Protein AF-A0AA37S7D5-F1 (afdb_monomer)

Solvent-accessible surface area (backbone atoms only — not comparable to full-atom values): 1190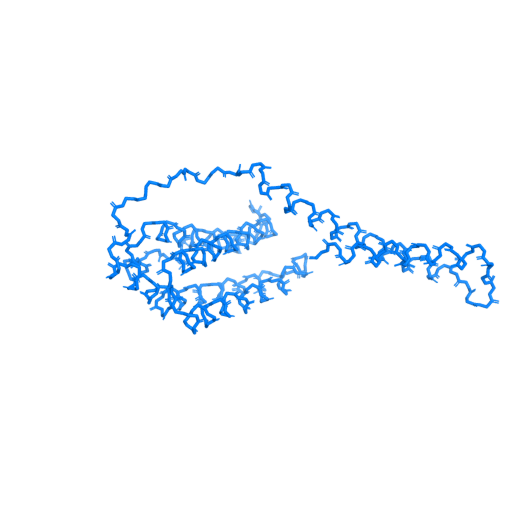5 Å² total; per-residue (Å²): 128,78,82,57,71,92,52,79,83,65,54,53,84,45,70,76,59,38,53,48,52,51,49,53,38,49,44,54,28,53,51,47,56,29,56,77,51,72,42,75,87,43,62,67,62,62,50,51,50,54,45,52,53,51,49,52,52,48,53,52,52,52,52,49,52,36,62,75,72,62,49,53,68,70,59,44,51,59,50,54,50,52,52,52,54,50,53,51,56,50,52,63,52,57,77,48,48,96,71,58,48,68,68,53,52,51,51,52,48,53,50,52,54,54,47,52,56,51,42,40,66,70,46,48,39,58,52,33,55,52,49,67,73,40,94,76,78,83,81,77,86,74,77,74,95,62,89,53,76,71,61,49,52,61,51,45,47,50,51,49,41,50,52,49,33,53,48,42,52,52,50,50,51,52,51,59,72,74,53,55,92,91,70,67,46,74,69,57,53,51,52,55,49,52,49,51,51,50,32,50,56,38,58,76,74,106

Secondary structure (DSSP, 8-state):
--SS---GGG--S-HHHHHHHHHHHHHHHHHHHHHHTTTSSS-HHHHHHHHHHHHHHHHHHHHHHHHHTT--HHHHHHHHHHHHHHHHHHHHHHTTGGG--HHHHHHHHHHHHHHHHHHIIIIIHHHHHHHHHTTT-S--PPPP----TTHHHHHHHHHHHHHHHHHHHHHHHHHHHHS-TTT--HHHHHHHHHHHHHHHHHHHT-

Radius of gyration: 22.14 Å; Cα contacts (8 Å, |Δi|>4): 115; chains: 1; bounding box: 52×64×42 Å

Mean predicted aligned error: 13.85 Å

Foldseek 3Di:
DQPADDDPLLDLPAVVLSVLLVVLSVLLSVLVVCLVVQNPPHQNLVSLVVNLVSLVVSLVVLLVLCVVLVPDPVLSVVLVVLSVVVNVVSVVCNVCSVVDGSVNSVVVSVVSSVSSVCCSNPRVSVSSVSCVVPVNPPDDDDDPPDPPPVVCVVVVLLVVLVVVLVVLVVVLVVLVVVDDPVDDDPVSVVVSVVSVVVSVVSVVVD

Structure (mmCIF, N/CA/C/O backbone):
data_AF-A0AA37S7D5-F1
#
_entry.id   AF-A0AA37S7D5-F1
#
loop_
_atom_site.group_PDB
_atom_site.id
_atom_site.type_symbol
_atom_site.label_atom_id
_atom_site.label_alt_id
_atom_site.label_comp_id
_atom_site.label_asym_id
_atom_site.label_entity_id
_atom_site.label_seq_id
_atom_site.pdbx_PDB_ins_code
_atom_site.Cartn_x
_atom_site.Cartn_y
_atom_site.Cartn_z
_atom_site.occupancy
_atom_site.B_iso_or_equiv
_atom_site.auth_seq_id
_atom_site.auth_comp_id
_atom_site.auth_asym_id
_atom_site.auth_atom_id
_atom_site.pdbx_PDB_model_num
ATOM 1 N N . MET A 1 1 ? 3.249 -18.764 -12.755 1.00 60.00 1 MET A N 1
ATOM 2 C CA . MET A 1 1 ? 2.569 -19.465 -11.625 1.00 60.00 1 MET A CA 1
ATOM 3 C C . MET A 1 1 ? 2.388 -18.419 -10.538 1.00 60.00 1 MET A C 1
ATOM 5 O O . MET A 1 1 ? 3.295 -17.631 -10.373 1.00 60.00 1 MET A O 1
ATOM 9 N N . SER A 1 2 ? 1.286 -18.397 -9.783 1.00 79.31 2 SER A N 1
ATOM 10 C CA . SER A 1 2 ? 1.084 -17.342 -8.772 1.00 79.31 2 SER A CA 1
ATOM 11 C C . SER A 1 2 ? 2.133 -17.414 -7.646 1.00 79.31 2 SER A C 1
ATOM 13 O O . SER A 1 2 ? 2.159 -18.415 -6.911 1.00 79.31 2 SER A O 1
ATOM 15 N N . LEU A 1 3 ? 2.929 -16.358 -7.491 1.00 90.50 3 LEU A N 1
ATOM 16 C CA . LEU A 1 3 ? 3.908 -16.185 -6.417 1.00 90.50 3 LEU A CA 1
ATOM 17 C C . LEU A 1 3 ? 3.228 -16.076 -5.049 1.00 90.50 3 LEU A C 1
ATOM 19 O O . LEU A 1 3 ? 3.591 -16.774 -4.102 1.00 90.50 3 LEU A O 1
ATOM 23 N N . PHE A 1 4 ? 2.202 -15.230 -4.955 1.00 92.00 4 PHE A N 1
ATOM 24 C CA . PHE A 1 4 ? 1.496 -14.938 -3.717 1.00 92.00 4 PHE A CA 1
ATOM 25 C C . PHE A 1 4 ? 0.049 -15.420 -3.820 1.00 92.00 4 PHE A C 1
ATOM 27 O O . PHE A 1 4 ? -0.769 -14.855 -4.535 1.00 92.00 4 PHE A O 1
ATOM 34 N N . ARG A 1 5 ? -0.285 -16.513 -3.133 1.00 92.75 5 ARG A N 1
ATOM 35 C CA . ARG A 1 5 ? -1.642 -17.079 -3.156 1.00 92.75 5 ARG A CA 1
ATOM 36 C C . ARG A 1 5 ? -2.460 -16.581 -1.979 1.00 92.75 5 ARG A C 1
ATOM 38 O O . ARG A 1 5 ? -1.970 -16.637 -0.852 1.00 92.75 5 ARG A O 1
ATOM 45 N N . TRP A 1 6 ? -3.715 -16.209 -2.235 1.00 94.94 6 TRP A N 1
ATOM 46 C CA . TRP A 1 6 ? -4.702 -16.009 -1.176 1.00 94.94 6 TRP A CA 1
ATOM 47 C C . TRP A 1 6 ? -4.817 -17.266 -0.310 1.00 94.94 6 TRP A C 1
ATOM 49 O O . TRP A 1 6 ? -4.805 -18.395 -0.812 1.00 94.94 6 TRP A O 1
ATOM 59 N N . LYS A 1 7 ? -4.928 -17.065 1.000 1.00 92.75 7 LYS A N 1
ATOM 60 C CA . LYS A 1 7 ? -5.087 -18.123 1.993 1.00 92.75 7 LYS A CA 1
ATOM 61 C C . LYS A 1 7 ? -6.135 -17.693 3.013 1.00 92.75 7 LYS A C 1
ATOM 63 O O . LYS A 1 7 ? -6.232 -16.500 3.285 1.00 92.75 7 LYS A O 1
ATOM 68 N N . PRO A 1 8 ? -6.841 -18.644 3.651 1.00 92.62 8 PRO A N 1
ATOM 69 C CA . PRO A 1 8 ? -7.802 -18.328 4.707 1.00 92.62 8 PRO A CA 1
ATOM 70 C C . PRO A 1 8 ? -7.217 -17.496 5.857 1.00 92.62 8 PRO A C 1
ATOM 72 O O . PRO A 1 8 ? -7.943 -16.740 6.479 1.00 92.62 8 PRO A O 1
ATOM 75 N N . GLU A 1 9 ? -5.910 -17.605 6.120 1.00 92.50 9 GLU A N 1
ATOM 76 C CA . GLU A 1 9 ? -5.215 -16.814 7.146 1.00 92.50 9 GLU A CA 1
ATOM 77 C C . GLU A 1 9 ? -5.162 -15.303 6.844 1.00 92.50 9 GLU A C 1
ATOM 79 O O . GLU A 1 9 ? -4.914 -14.530 7.760 1.00 92.50 9 GLU A O 1
ATOM 84 N N . TYR A 1 10 ? -5.382 -14.879 5.592 1.00 94.75 10 TYR A N 1
ATOM 85 C CA . TYR A 1 10 ? -5.431 -13.461 5.200 1.00 94.75 10 TYR A CA 1
ATOM 86 C C . TYR A 1 10 ? -6.840 -12.871 5.249 1.00 94.75 10 TYR A C 1
ATOM 88 O O . TYR A 1 10 ? -6.990 -11.663 5.085 1.00 94.75 10 TYR A O 1
ATOM 96 N N . ALA A 1 11 ? -7.861 -13.707 5.459 1.00 94.50 11 ALA A N 1
ATOM 97 C CA . ALA A 1 11 ? -9.224 -13.232 5.612 1.00 94.50 11 ALA A CA 1
ATOM 98 C C . ALA A 1 11 ? -9.394 -12.624 7.008 1.00 94.50 11 ALA A C 1
ATOM 100 O O . ALA A 1 11 ? -9.243 -13.316 8.017 1.00 94.50 11 ALA A O 1
ATOM 101 N N . VAL A 1 12 ? -9.732 -11.340 7.060 1.00 93.81 12 VAL A N 1
ATOM 102 C CA . VAL A 1 12 ? -10.017 -10.613 8.300 1.00 93.81 12 VAL A CA 1
ATOM 103 C C . VAL A 1 12 ? -11.505 -10.660 8.661 1.00 93.81 12 VAL A C 1
ATOM 105 O O . VAL A 1 12 ? -11.889 -10.270 9.760 1.00 93.81 12 VAL A O 1
ATOM 108 N N . GLY A 1 13 ? -12.357 -11.174 7.765 1.00 91.12 13 GLY A N 1
ATOM 109 C CA . GLY A 1 13 ? -13.787 -11.380 8.014 1.00 91.12 13 GLY A CA 1
ATOM 110 C C . GLY A 1 13 ? -14.655 -10.162 7.701 1.00 91.12 13 GLY A C 1
ATOM 111 O O . GLY A 1 13 ? -15.852 -10.170 7.985 1.00 91.12 13 GLY A O 1
ATOM 112 N N . ILE A 1 14 ? -14.072 -9.128 7.092 1.00 90.81 14 ILE A N 1
ATOM 113 C CA . ILE A 1 14 ? -14.768 -7.930 6.625 1.00 90.81 14 ILE A CA 1
ATOM 114 C C . ILE A 1 14 ? -14.690 -7.933 5.107 1.00 90.81 14 ILE A C 1
ATOM 116 O O . ILE A 1 14 ? -13.633 -7.671 4.540 1.00 90.81 14 ILE A O 1
ATOM 120 N N . LYS A 1 15 ? -15.821 -8.219 4.450 1.00 90.50 15 LYS A N 1
ATOM 121 C CA . LYS A 1 15 ? -15.879 -8.488 3.005 1.00 90.50 15 LYS A CA 1
ATOM 122 C C . LYS A 1 15 ? -15.163 -7.430 2.160 1.00 90.50 15 LYS A C 1
ATOM 124 O O . LYS A 1 15 ? -14.404 -7.789 1.273 1.00 90.50 15 LYS A O 1
ATOM 129 N N . VAL A 1 16 ? -15.392 -6.144 2.440 1.00 92.19 16 VAL A N 1
ATOM 130 C CA . VAL A 1 16 ? -14.770 -5.054 1.669 1.00 92.19 16 VAL A CA 1
ATOM 131 C C . VAL A 1 16 ? -13.241 -5.057 1.789 1.00 92.19 16 VAL A C 1
ATOM 133 O O . VAL A 1 16 ? -12.562 -4.860 0.788 1.00 92.19 16 VAL A O 1
ATOM 136 N N . ILE A 1 17 ? -12.698 -5.358 2.971 1.00 95.12 17 ILE A N 1
ATOM 137 C CA . ILE A 1 17 ? -11.250 -5.444 3.201 1.00 95.12 17 ILE A CA 1
ATOM 138 C C . ILE A 1 17 ? -10.689 -6.721 2.554 1.00 95.12 17 ILE A C 1
ATOM 140 O O . ILE A 1 17 ? -9.693 -6.670 1.838 1.00 95.12 17 ILE A O 1
ATOM 144 N N . ASP A 1 18 ? -11.369 -7.859 2.725 1.00 94.94 18 ASP A N 1
ATOM 145 C CA . ASP A 1 18 ? -10.948 -9.143 2.148 1.00 94.94 18 ASP A CA 1
ATOM 146 C C . ASP A 1 18 ? -10.918 -9.123 0.611 1.00 94.94 18 ASP A C 1
ATOM 148 O O . ASP A 1 18 ? -10.019 -9.707 -0.002 1.00 94.94 18 ASP A O 1
ATOM 152 N N . ASP A 1 19 ? -11.883 -8.452 -0.022 1.00 95.12 19 ASP A N 1
ATOM 153 C CA . ASP A 1 19 ? -11.919 -8.270 -1.475 1.00 95.12 19 ASP A CA 1
ATOM 154 C C . ASP A 1 19 ? -10.753 -7.381 -1.945 1.00 95.12 19 ASP A C 1
ATOM 156 O O . ASP A 1 19 ? -10.077 -7.708 -2.924 1.00 95.12 19 ASP A O 1
ATOM 160 N N . GLN A 1 20 ? -10.460 -6.294 -1.219 1.00 97.62 20 GLN A N 1
ATOM 161 C CA . GLN A 1 20 ? -9.334 -5.406 -1.524 1.00 97.62 20 GLN A CA 1
ATOM 162 C C . GLN A 1 20 ? -7.979 -6.113 -1.363 1.00 97.62 20 GLN A C 1
ATOM 164 O O . GLN A 1 20 ? -7.122 -6.004 -2.244 1.00 97.62 20 GLN A O 1
ATOM 169 N N . HIS A 1 21 ? -7.784 -6.911 -0.308 1.00 98.00 21 HIS A N 1
ATOM 170 C CA . HIS A 1 21 ? -6.563 -7.704 -0.137 1.00 98.00 21 HIS A CA 1
ATOM 171 C C . HIS A 1 21 ? -6.350 -8.704 -1.279 1.00 98.00 21 HIS A C 1
ATOM 173 O O . HIS A 1 21 ? -5.226 -8.877 -1.757 1.00 98.00 21 HIS A O 1
ATOM 179 N N . GLN A 1 22 ? -7.417 -9.360 -1.746 1.00 96.56 22 GLN A N 1
ATOM 180 C CA . GLN A 1 22 ? -7.334 -10.278 -2.884 1.00 96.56 22 GLN A CA 1
ATOM 181 C C . GLN A 1 22 ? -6.915 -9.561 -4.170 1.00 96.56 22 GLN A C 1
ATOM 183 O O . GLN A 1 22 ? -6.112 -10.106 -4.932 1.00 96.56 22 GLN A O 1
ATOM 188 N N . ILE A 1 23 ? -7.405 -8.340 -4.397 1.00 97.12 23 ILE A N 1
ATOM 189 C CA . ILE A 1 23 ? -7.008 -7.530 -5.553 1.00 97.12 23 ILE A CA 1
ATOM 190 C C . ILE A 1 23 ? -5.537 -7.113 -5.442 1.00 97.12 23 ILE A C 1
ATOM 192 O O . ILE A 1 23 ? -4.790 -7.327 -6.395 1.00 97.12 23 ILE A O 1
ATOM 196 N N . LEU A 1 24 ? -5.075 -6.641 -4.279 1.00 97.62 24 LEU A N 1
ATOM 197 C CA . LEU A 1 24 ? -3.652 -6.341 -4.052 1.00 97.62 24 LEU A CA 1
ATOM 198 C C . LEU A 1 24 ? -2.756 -7.555 -4.336 1.00 97.62 24 LEU A C 1
ATOM 200 O O . LEU A 1 24 ? -1.745 -7.447 -5.028 1.00 97.62 24 LEU A O 1
ATOM 204 N N . ILE A 1 25 ? -3.152 -8.741 -3.868 1.00 97.12 25 ILE A N 1
ATOM 205 C CA . ILE A 1 25 ? -2.435 -9.991 -4.147 1.00 97.12 25 ILE A CA 1
ATOM 206 C C . ILE A 1 25 ? -2.444 -10.319 -5.646 1.00 97.12 25 I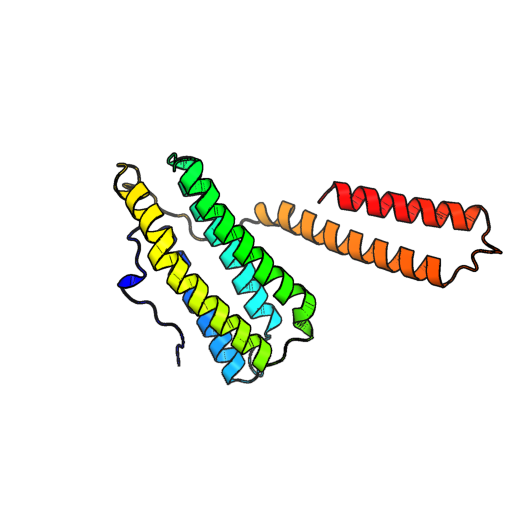LE A C 1
ATOM 208 O O . ILE A 1 25 ? -1.434 -10.776 -6.184 1.00 97.12 25 ILE A O 1
ATOM 212 N N . SER A 1 26 ? -3.554 -10.077 -6.343 1.00 96.19 26 SER A N 1
ATOM 213 C CA . SER A 1 26 ? -3.634 -10.243 -7.797 1.00 96.19 26 SER A CA 1
ATOM 214 C C . SER A 1 26 ? -2.677 -9.300 -8.533 1.00 96.19 26 SER A C 1
ATOM 216 O O . SER A 1 26 ? -1.973 -9.744 -9.437 1.00 96.19 26 SER A O 1
ATOM 218 N N . LEU A 1 27 ? -2.590 -8.032 -8.124 1.00 95.56 27 LEU A N 1
ATOM 219 C CA . LEU A 1 27 ? -1.669 -7.048 -8.705 1.00 95.56 27 LEU A CA 1
ATOM 220 C C . LEU A 1 27 ? -0.202 -7.426 -8.457 1.00 95.56 27 LEU A C 1
ATOM 222 O O . LEU A 1 27 ? 0.612 -7.376 -9.377 1.00 95.56 27 LEU A O 1
ATOM 226 N N . ILE A 1 28 ? 0.132 -7.923 -7.262 1.00 96.19 28 ILE A N 1
ATOM 227 C CA . ILE A 1 28 ? 1.473 -8.454 -6.961 1.00 96.19 28 ILE A CA 1
ATOM 228 C C . ILE A 1 28 ? 1.813 -9.658 -7.855 1.00 96.19 28 ILE A C 1
ATOM 230 O O . ILE A 1 28 ? 2.950 -9.794 -8.312 1.00 96.19 28 ILE A O 1
ATOM 234 N N . ASN A 1 29 ? 0.846 -10.538 -8.133 1.00 95.94 29 ASN A N 1
ATOM 235 C CA . ASN A 1 29 ? 1.057 -11.648 -9.067 1.00 95.94 29 ASN A CA 1
ATOM 236 C C . ASN A 1 29 ? 1.190 -11.171 -10.519 1.00 95.94 29 ASN A C 1
ATOM 238 O O . ASN A 1 29 ? 1.979 -11.742 -11.262 1.00 95.94 29 ASN A O 1
ATOM 242 N N . LYS A 1 30 ? 0.483 -10.110 -10.920 1.00 94.31 30 LYS A N 1
ATOM 243 C CA . LYS A 1 30 ? 0.657 -9.485 -12.239 1.00 94.31 30 LYS A CA 1
ATOM 244 C C . LYS A 1 30 ? 2.076 -8.930 -12.401 1.00 94.31 30 LYS A C 1
ATOM 246 O O . LYS A 1 30 ? 2.696 -9.147 -13.437 1.00 94.31 30 LYS A O 1
ATOM 251 N N . LEU A 1 31 ? 2.616 -8.296 -11.354 1.00 93.88 31 LEU A N 1
ATOM 252 C CA . LEU A 1 31 ? 4.021 -7.882 -11.303 1.00 93.88 31 LEU A CA 1
ATOM 253 C C . LEU A 1 31 ? 4.969 -9.085 -11.417 1.00 93.88 31 LEU A C 1
ATOM 255 O O . LEU A 1 31 ? 5.941 -9.023 -12.161 1.00 93.88 31 LEU A O 1
ATOM 259 N N . HIS A 1 32 ? 4.666 -10.199 -10.741 1.00 95.00 32 HIS A N 1
ATOM 260 C CA . HIS A 1 32 ? 5.452 -11.433 -10.857 1.00 95.00 32 HIS A CA 1
ATOM 261 C C . HIS A 1 32 ? 5.517 -11.952 -12.288 1.00 95.00 32 HIS A C 1
ATOM 263 O O . HIS A 1 32 ? 6.602 -12.204 -12.799 1.00 95.00 32 HIS A O 1
ATOM 269 N N . ASP A 1 33 ? 4.363 -12.084 -12.937 1.00 93.19 33 ASP A N 1
ATOM 270 C CA . ASP A 1 33 ? 4.300 -12.611 -14.295 1.00 93.19 33 ASP A CA 1
ATOM 271 C C . ASP A 1 33 ? 5.041 -11.688 -15.284 1.00 93.19 33 ASP A C 1
ATOM 273 O O . ASP A 1 33 ? 5.664 -12.181 -16.221 1.00 93.19 33 ASP A O 1
ATOM 277 N N . ALA A 1 34 ? 5.037 -10.368 -15.050 1.00 91.75 34 ALA A N 1
ATOM 278 C CA . ALA A 1 34 ? 5.799 -9.408 -15.848 1.00 91.75 34 ALA A CA 1
ATOM 279 C C . ALA A 1 34 ? 7.320 -9.517 -15.634 1.00 91.75 34 ALA A C 1
ATOM 281 O O . ALA A 1 34 ? 8.078 -9.411 -16.594 1.00 91.75 34 ALA A O 1
ATOM 282 N N . ILE A 1 35 ? 7.772 -9.767 -14.402 1.00 91.81 35 ILE A N 1
ATOM 283 C CA . ILE A 1 35 ? 9.189 -10.023 -14.090 1.00 91.81 35 ILE A CA 1
ATOM 284 C C . ILE A 1 35 ? 9.655 -11.323 -14.761 1.00 91.81 35 ILE A C 1
ATOM 286 O O . ILE A 1 35 ? 10.693 -11.341 -15.420 1.00 91.81 35 ILE A O 1
ATOM 290 N N . GLU A 1 36 ? 8.867 -12.397 -14.656 1.00 92.06 36 GLU A N 1
ATOM 291 C CA . GLU A 1 36 ? 9.172 -13.696 -15.275 1.00 92.06 36 GLU A CA 1
ATOM 292 C C . GLU A 1 36 ? 9.221 -13.616 -16.810 1.00 92.06 36 GLU A C 1
ATOM 294 O O . GLU A 1 36 ? 10.006 -14.324 -17.443 1.00 92.06 36 GLU A O 1
ATOM 299 N N . SER A 1 37 ? 8.411 -12.740 -17.417 1.00 90.50 37 SER A N 1
ATOM 300 C CA . SER A 1 37 ? 8.431 -12.475 -18.861 1.00 90.50 37 SER A CA 1
ATOM 301 C C . SER A 1 37 ? 9.427 -11.394 -19.286 1.00 90.50 37 SER A C 1
ATOM 303 O O . SER A 1 37 ? 9.418 -11.004 -20.451 1.00 90.50 37 SER A O 1
ATOM 305 N N . GLN A 1 38 ? 10.276 -10.897 -18.377 1.00 87.62 38 GLN A N 1
ATOM 306 C CA . GLN A 1 38 ? 11.234 -9.811 -18.641 1.00 87.62 38 GLN A CA 1
ATOM 307 C C . GLN A 1 38 ? 10.575 -8.569 -19.274 1.00 87.62 38 GLN A C 1
ATOM 309 O O . GLN A 1 38 ? 11.164 -7.901 -20.122 1.00 87.62 38 GLN A O 1
ATOM 314 N N . PHE A 1 39 ? 9.335 -8.274 -18.875 1.00 84.31 39 PHE A N 1
ATOM 315 C CA . PHE A 1 39 ? 8.518 -7.155 -19.355 1.00 84.31 39 PHE A CA 1
ATOM 316 C C . PHE A 1 39 ? 8.153 -7.192 -20.850 1.00 84.31 39 PHE A C 1
ATOM 318 O O . PHE A 1 39 ? 7.705 -6.190 -21.403 1.00 84.31 39 PHE A O 1
ATOM 325 N N . GLU A 1 40 ? 8.258 -8.347 -21.518 1.00 78.12 40 GLU A N 1
ATOM 326 C CA . GLU A 1 40 ? 7.882 -8.481 -22.937 1.00 78.12 40 GLU A CA 1
ATOM 327 C C . GLU A 1 40 ? 6.375 -8.283 -23.185 1.00 78.12 40 GLU A C 1
ATOM 329 O O . GLU A 1 40 ? 5.956 -7.869 -24.266 1.00 78.12 40 GLU A O 1
ATOM 334 N N . SER A 1 41 ? 5.544 -8.601 -22.190 1.00 65.06 41 SER A N 1
ATOM 335 C CA . SER A 1 41 ? 4.082 -8.661 -22.317 1.00 65.06 41 SER A CA 1
ATOM 336 C C . SER A 1 41 ? 3.335 -7.479 -21.697 1.00 65.06 41 SER A C 1
ATOM 338 O O . SER A 1 41 ? 2.140 -7.321 -21.949 1.00 65.06 41 SER A O 1
ATOM 340 N N . ALA A 1 42 ? 3.993 -6.688 -20.848 1.00 73.69 42 ALA A N 1
ATOM 341 C CA . ALA A 1 42 ? 3.379 -5.584 -20.118 1.00 73.69 42 ALA A CA 1
ATOM 342 C C . ALA A 1 42 ? 4.436 -4.569 -19.668 1.00 73.69 42 ALA A C 1
ATOM 344 O O . ALA A 1 42 ? 5.552 -4.951 -19.327 1.00 73.69 42 ALA A O 1
ATOM 345 N N . SER A 1 43 ? 4.057 -3.288 -19.617 1.00 82.19 43 SER A N 1
ATOM 346 C CA . SER A 1 43 ? 4.918 -2.246 -19.053 1.00 82.19 43 SER A CA 1
ATOM 347 C C . SER A 1 43 ? 4.991 -2.385 -17.530 1.00 82.19 43 SER A C 1
ATOM 349 O O . SER A 1 43 ? 3.953 -2.386 -16.862 1.00 82.19 43 SER A O 1
ATOM 351 N N . LEU A 1 44 ? 6.212 -2.478 -16.993 1.00 84.75 44 LEU A N 1
ATOM 352 C CA . LEU A 1 44 ? 6.485 -2.447 -15.552 1.00 84.75 44 LEU A CA 1
ATOM 353 C C . LEU A 1 44 ? 5.872 -1.203 -14.897 1.00 84.75 44 LEU A C 1
ATOM 355 O O . LEU A 1 44 ? 5.258 -1.309 -13.837 1.00 84.75 44 LEU A O 1
ATOM 359 N N . GLU A 1 45 ? 5.999 -0.053 -15.562 1.00 86.25 45 GLU A N 1
ATOM 360 C CA . GLU A 1 45 ? 5.495 1.238 -15.094 1.00 86.25 45 GLU A CA 1
ATOM 361 C C . GLU A 1 45 ? 3.993 1.179 -14.802 1.00 86.25 45 GLU A C 1
ATOM 363 O O . GLU A 1 45 ? 3.566 1.431 -13.679 1.00 86.25 45 GLU A O 1
ATOM 368 N N . SER A 1 46 ? 3.204 0.726 -15.780 1.00 88.25 46 SER A N 1
ATOM 369 C CA . SER A 1 46 ? 1.745 0.645 -15.661 1.00 88.25 46 SER A CA 1
ATOM 370 C C . SER A 1 46 ? 1.289 -0.320 -14.562 1.00 88.25 46 SER A C 1
ATOM 372 O O . SER A 1 46 ? 0.290 -0.062 -13.896 1.00 88.25 46 SER A O 1
ATOM 374 N N . ILE A 1 47 ? 2.003 -1.433 -14.355 1.00 90.25 47 ILE A N 1
ATOM 375 C CA . ILE A 1 47 ? 1.659 -2.395 -13.296 1.00 90.25 47 ILE A CA 1
ATOM 376 C C . ILE A 1 47 ? 1.936 -1.802 -11.915 1.00 90.25 47 ILE A C 1
ATOM 378 O O . ILE A 1 47 ? 1.130 -1.979 -11.001 1.00 90.25 47 ILE A O 1
ATOM 382 N N . LEU A 1 48 ? 3.080 -1.136 -11.748 1.00 89.44 48 LEU A N 1
ATOM 383 C CA . LEU A 1 48 ? 3.441 -0.508 -10.482 1.00 89.44 48 LEU A CA 1
ATOM 384 C C . LEU A 1 48 ? 2.525 0.676 -10.167 1.00 89.44 48 LEU A C 1
ATOM 386 O O . LEU A 1 48 ? 2.089 0.791 -9.027 1.00 89.44 48 LEU A O 1
ATOM 390 N N . GLU A 1 49 ? 2.171 1.494 -11.159 1.00 90.00 49 GLU A N 1
ATOM 391 C CA . GLU A 1 49 ? 1.199 2.580 -11.004 1.00 90.00 49 GLU A CA 1
ATOM 392 C C . GLU A 1 49 ? -0.160 2.048 -10.520 1.00 90.00 49 GLU A C 1
ATOM 394 O O . GLU A 1 49 ? -0.643 2.465 -9.468 1.00 90.00 49 GLU A O 1
ATOM 399 N N . GLU A 1 50 ? -0.710 1.030 -11.194 1.00 92.69 50 GLU A N 1
ATOM 400 C CA . GLU A 1 50 ? -1.965 0.377 -10.791 1.00 92.69 50 GLU A CA 1
ATOM 401 C C . GLU A 1 50 ? -1.890 -0.178 -9.356 1.00 92.69 50 GLU A C 1
ATOM 403 O O . GLU A 1 50 ? -2.827 -0.038 -8.566 1.00 92.69 50 GLU A O 1
ATOM 408 N N . LEU A 1 51 ? -0.759 -0.786 -8.986 1.00 93.19 51 LEU A N 1
ATOM 409 C CA . LEU A 1 51 ? -0.534 -1.324 -7.646 1.00 93.19 51 LEU A CA 1
ATOM 410 C C . LEU A 1 51 ? -0.467 -0.222 -6.582 1.00 93.19 51 LEU A C 1
ATOM 412 O O . LEU A 1 51 ? -1.026 -0.383 -5.491 1.00 93.19 51 LEU A O 1
ATOM 416 N N . PHE A 1 52 ? 0.202 0.891 -6.878 1.00 90.88 52 PHE A N 1
ATOM 417 C CA . PHE A 1 52 ? 0.369 2.007 -5.949 1.00 90.88 52 PHE A CA 1
ATOM 418 C C . PHE A 1 52 ? -0.948 2.754 -5.734 1.00 90.88 52 PHE A C 1
ATOM 420 O O . PHE A 1 52 ? -1.301 3.046 -4.587 1.00 90.88 52 PHE A O 1
ATOM 427 N N . ASP A 1 53 ? -1.714 2.985 -6.797 1.00 92.62 53 ASP A N 1
ATOM 428 C CA . ASP A 1 53 ? -3.032 3.613 -6.712 1.00 92.62 53 ASP A CA 1
ATOM 429 C C . ASP A 1 53 ? -4.010 2.747 -5.921 1.00 92.62 53 ASP A C 1
ATOM 431 O O . ASP A 1 53 ? -4.671 3.226 -4.992 1.00 92.62 53 ASP A O 1
ATOM 435 N N . TYR A 1 54 ? -4.039 1.442 -6.200 1.00 95.62 54 TYR A N 1
ATOM 436 C CA . TYR A 1 54 ? -4.920 0.530 -5.480 1.00 95.62 54 TYR A CA 1
ATOM 437 C C . TYR A 1 54 ? -4.541 0.402 -3.996 1.00 95.62 54 TYR A C 1
ATOM 439 O O . TYR A 1 54 ? -5.412 0.327 -3.129 1.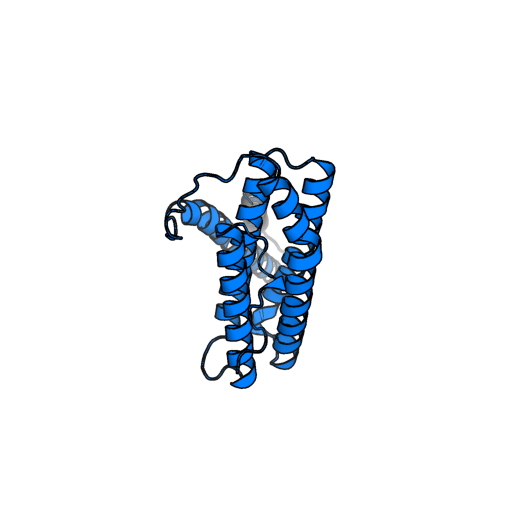00 95.62 54 TYR A O 1
ATOM 447 N N . THR A 1 55 ? -3.245 0.456 -3.677 1.00 94.50 55 THR A N 1
ATOM 448 C CA . THR A 1 55 ? -2.755 0.505 -2.289 1.00 94.50 55 THR A CA 1
ATOM 449 C C . THR A 1 55 ? -3.275 1.744 -1.557 1.00 94.50 55 THR A C 1
ATOM 451 O O . THR A 1 55 ? -3.767 1.641 -0.433 1.00 94.50 55 THR A O 1
ATOM 454 N N . ARG A 1 56 ? -3.203 2.926 -2.186 1.00 93.62 56 ARG A N 1
ATOM 455 C CA . ARG A 1 56 ? -3.709 4.180 -1.600 1.00 93.62 56 ARG A CA 1
ATOM 456 C C . ARG A 1 56 ? -5.214 4.121 -1.368 1.00 93.62 56 ARG A C 1
ATOM 458 O O . ARG A 1 56 ? -5.688 4.553 -0.315 1.00 93.62 56 ARG A O 1
ATOM 465 N N . TYR A 1 57 ? -5.956 3.563 -2.321 1.00 94.69 57 TYR A N 1
ATOM 466 C CA . TYR A 1 57 ? -7.397 3.365 -2.200 1.00 94.69 57 TYR A CA 1
ATOM 467 C C . TYR A 1 57 ? -7.754 2.424 -1.037 1.00 94.69 57 TYR A C 1
ATOM 469 O O . TYR A 1 57 ? -8.622 2.740 -0.217 1.00 94.69 57 TYR A O 1
ATOM 477 N N . HIS A 1 58 ? -7.046 1.301 -0.922 1.00 97.06 58 HIS A N 1
ATOM 478 C CA . HIS A 1 58 ? -7.229 0.347 0.167 1.00 97.06 58 HIS A CA 1
ATOM 479 C C . HIS A 1 58 ? -6.985 0.996 1.540 1.00 97.06 58 HIS A C 1
ATOM 481 O O . HIS A 1 58 ? -7.875 0.988 2.390 1.00 97.06 58 HIS A O 1
ATOM 487 N N . PHE A 1 59 ? -5.850 1.675 1.730 1.00 97.31 59 PHE A N 1
ATOM 488 C CA . PHE A 1 59 ? -5.568 2.380 2.986 1.00 97.31 59 PHE A CA 1
ATOM 489 C C . PHE A 1 59 ? -6.605 3.458 3.301 1.00 97.31 59 PHE A C 1
ATOM 491 O O . PHE A 1 59 ? -7.037 3.583 4.444 1.00 97.31 59 PHE A O 1
ATOM 498 N N . THR A 1 60 ? -7.059 4.210 2.296 1.00 95.12 60 THR A N 1
ATOM 499 C CA . THR A 1 60 ? -8.129 5.205 2.473 1.00 95.12 60 THR A CA 1
ATOM 500 C C . THR A 1 60 ? -9.426 4.564 2.970 1.00 95.12 60 THR A C 1
ATOM 502 O O . THR A 1 60 ? -10.105 5.126 3.835 1.00 95.12 60 THR A O 1
ATOM 505 N N . THR A 1 61 ? -9.754 3.369 2.469 1.00 93.38 61 THR A N 1
ATOM 506 C CA . THR A 1 61 ? -10.928 2.604 2.910 1.00 93.38 61 THR A CA 1
ATOM 507 C C . THR A 1 61 ? -10.808 2.247 4.388 1.00 93.38 61 THR A C 1
ATOM 509 O O . THR A 1 61 ? -11.708 2.548 5.174 1.00 93.38 61 THR A O 1
ATOM 512 N N . GLU A 1 62 ? -9.683 1.662 4.795 1.00 95.69 62 GLU A N 1
ATOM 513 C CA . GLU A 1 62 ? -9.469 1.279 6.190 1.00 95.69 62 GLU A CA 1
ATOM 514 C C . GLU A 1 62 ? -9.451 2.480 7.133 1.00 95.69 62 GLU A C 1
ATOM 516 O O . GLU A 1 62 ? -10.038 2.443 8.213 1.00 95.69 62 GLU A O 1
ATOM 521 N N . GLU A 1 63 ? -8.806 3.571 6.729 1.00 93.75 63 GLU A N 1
ATOM 522 C CA . GLU A 1 63 ? -8.739 4.806 7.506 1.00 93.75 63 GLU A CA 1
ATOM 523 C C . GLU A 1 63 ? -10.108 5.454 7.692 1.00 93.75 63 GLU A C 1
ATOM 525 O O . GLU A 1 63 ? -10.413 5.941 8.786 1.00 93.75 63 GLU A O 1
ATOM 530 N N . THR A 1 64 ? -10.951 5.402 6.661 1.00 91.94 64 THR A N 1
ATOM 531 C CA . THR A 1 64 ? -12.352 5.823 6.738 1.00 91.94 64 THR A CA 1
ATOM 532 C C . THR A 1 64 ? -13.128 4.954 7.724 1.00 91.94 64 THR A C 1
ATOM 534 O O . THR A 1 64 ? -13.795 5.491 8.608 1.00 91.94 64 THR A O 1
ATOM 537 N N . LEU A 1 65 ? -12.994 3.624 7.645 1.00 89.25 65 LEU A N 1
ATOM 538 C CA . LEU A 1 65 ? -13.641 2.696 8.581 1.00 89.25 65 LEU A CA 1
ATOM 539 C C . LEU A 1 65 ? -13.169 2.925 10.026 1.00 89.25 65 LEU A C 1
ATOM 541 O O . LEU A 1 65 ? -13.981 2.974 10.951 1.00 89.25 65 LEU A O 1
ATOM 545 N N . MET A 1 66 ? -11.865 3.131 10.226 1.00 90.56 66 MET A N 1
ATOM 546 C CA . MET A 1 66 ? -11.282 3.462 11.527 1.00 90.56 66 MET A CA 1
ATOM 547 C C . MET A 1 66 ? -11.895 4.734 12.117 1.00 90.56 66 MET A C 1
ATOM 549 O O . MET A 1 66 ? -12.281 4.741 13.287 1.00 90.56 66 MET A O 1
ATOM 553 N N . ALA A 1 67 ? -11.999 5.801 11.322 1.00 88.25 67 ALA A N 1
ATOM 554 C CA . ALA A 1 67 ? -12.573 7.068 11.763 1.00 88.25 67 ALA A CA 1
ATOM 555 C C . ALA A 1 67 ? -14.081 6.954 12.042 1.00 88.25 67 ALA A C 1
ATOM 557 O O . ALA A 1 67 ? -14.550 7.415 13.082 1.00 88.25 67 ALA A O 1
ATOM 558 N N . GLN A 1 68 ? -14.829 6.302 11.146 1.00 87.81 68 GLN A N 1
ATOM 559 C CA . GLN A 1 68 ? -16.282 6.156 11.231 1.00 87.81 68 GLN A CA 1
ATOM 560 C C . GLN A 1 68 ? -16.725 5.398 12.486 1.00 87.81 68 GLN A C 1
ATOM 562 O O . GLN A 1 68 ? -17.704 5.783 13.124 1.00 87.81 68 GLN A O 1
ATOM 567 N N . TYR A 1 69 ? -16.008 4.334 12.848 1.00 86.25 69 TYR A N 1
ATOM 568 C CA . TYR A 1 69 ? -16.379 3.467 13.968 1.00 86.25 69 TYR A CA 1
ATOM 569 C C . TYR A 1 69 ? -15.631 3.783 15.267 1.00 86.25 69 TYR A C 1
ATOM 571 O O . TYR A 1 69 ? -15.795 3.076 16.257 1.00 86.25 69 TYR A O 1
ATOM 579 N N . GLY A 1 70 ? -14.847 4.866 15.301 1.00 87.06 70 GLY A N 1
ATOM 580 C CA . GLY A 1 70 ? -14.213 5.353 16.526 1.00 87.06 70 GLY A CA 1
ATOM 581 C C . GLY A 1 70 ? -13.033 4.501 16.994 1.00 87.06 70 GLY A C 1
ATOM 582 O O . GLY A 1 70 ? -12.845 4.304 18.198 1.00 87.06 70 GLY A O 1
ATOM 583 N N . TYR A 1 71 ? -12.227 3.987 16.062 1.00 89.50 71 TYR A N 1
ATOM 584 C CA . TYR A 1 71 ? -10.973 3.322 16.402 1.00 89.50 71 TYR A CA 1
ATOM 585 C C . TYR A 1 71 ? -10.081 4.288 17.184 1.00 89.50 71 TYR A C 1
ATOM 587 O O . TYR A 1 71 ? -9.881 5.430 16.769 1.00 89.50 71 TYR A O 1
ATOM 595 N N . THR A 1 72 ? -9.578 3.856 18.346 1.00 88.38 72 THR A N 1
ATOM 596 C CA . THR A 1 72 ? -8.943 4.781 19.297 1.00 88.38 72 THR A CA 1
ATOM 597 C C . THR A 1 72 ? -7.815 5.572 18.637 1.00 88.38 72 THR A C 1
ATOM 599 O O . THR A 1 72 ? -7.024 5.010 17.882 1.00 88.38 72 THR A O 1
ATOM 602 N N . GLU A 1 73 ? -7.704 6.864 18.951 1.00 82.81 73 GLU A N 1
ATOM 603 C CA . GLU A 1 73 ? -6.766 7.777 18.281 1.00 82.81 73 GLU A CA 1
ATOM 604 C C . GLU A 1 73 ? -5.313 7.274 18.314 1.00 82.81 73 GLU A C 1
ATOM 606 O O . GLU A 1 73 ? -4.588 7.369 17.324 1.00 82.81 73 GLU A O 1
ATOM 611 N N . GLU A 1 74 ? -4.906 6.631 19.413 1.00 88.69 74 GLU A N 1
ATOM 612 C CA . GLU A 1 74 ? -3.600 5.978 19.528 1.00 88.69 74 GLU A CA 1
ATOM 613 C C . GLU A 1 74 ? -3.418 4.834 18.512 1.00 88.69 74 GLU A C 1
ATOM 615 O O . GLU A 1 74 ? -2.373 4.738 17.861 1.00 88.69 74 GLU A O 1
ATOM 620 N N . LYS A 1 75 ? -4.416 3.951 18.370 1.00 88.12 75 LYS A N 1
ATOM 621 C CA . LYS A 1 75 ? -4.346 2.812 17.446 1.00 88.12 75 LYS A CA 1
ATOM 622 C C . LYS A 1 75 ? -4.451 3.275 15.996 1.00 88.12 75 LYS A C 1
ATOM 624 O O . LYS A 1 75 ? -3.678 2.800 15.169 1.00 88.12 75 LYS A O 1
ATOM 629 N N . LEU A 1 76 ? -5.340 4.227 15.716 1.00 84.81 76 LEU A N 1
ATOM 630 C CA . LEU A 1 76 ? -5.484 4.875 14.416 1.00 84.81 76 LEU A CA 1
ATOM 631 C C . LEU A 1 76 ? -4.156 5.506 13.995 1.00 84.81 76 LEU A C 1
ATOM 633 O O . LEU A 1 76 ? -3.627 5.163 12.945 1.00 84.81 76 LEU A O 1
ATOM 637 N N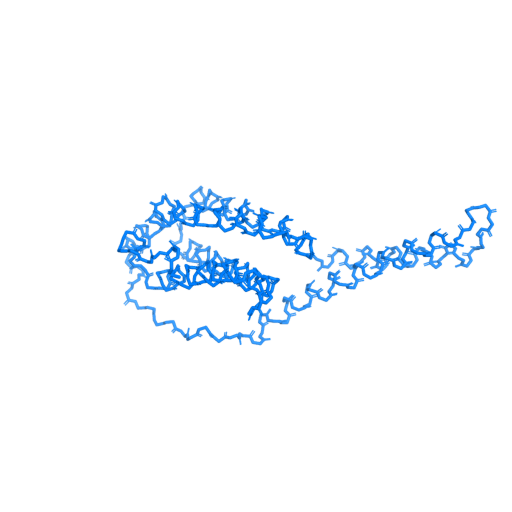 . THR A 1 77 ? -3.539 6.327 14.847 1.00 89.00 77 THR A N 1
ATOM 638 C CA . THR A 1 77 ? -2.252 6.976 14.541 1.00 89.00 77 THR A CA 1
ATOM 639 C C . THR A 1 77 ? -1.152 5.956 14.239 1.00 89.00 77 THR A C 1
ATOM 641 O O . THR A 1 77 ? -0.406 6.112 13.271 1.00 89.00 77 THR A O 1
ATOM 644 N N . LYS A 1 78 ? -1.058 4.877 15.028 1.00 92.69 78 LYS A N 1
ATOM 645 C CA . LYS A 1 78 ? -0.088 3.793 14.795 1.00 92.69 78 LYS A CA 1
ATOM 646 C C . LYS A 1 78 ? -0.346 3.041 13.488 1.00 92.69 78 LYS A C 1
ATOM 648 O O . LYS A 1 78 ? 0.616 2.634 12.838 1.00 92.69 78 LYS A O 1
ATOM 653 N N . HIS A 1 79 ? -1.609 2.849 13.114 1.00 95.69 79 HIS A N 1
ATOM 654 C CA . HIS A 1 79 ? -1.984 2.209 11.858 1.00 95.69 79 HIS A CA 1
ATOM 655 C C . HIS A 1 79 ? -1.612 3.109 10.670 1.00 95.69 79 HIS A C 1
ATOM 657 O O . HIS A 1 79 ? -0.747 2.742 9.876 1.00 95.69 79 HIS A O 1
ATOM 663 N N . LYS A 1 80 ? -2.123 4.350 10.643 1.00 92.62 80 LYS A N 1
ATOM 664 C CA . LYS A 1 80 ? -1.823 5.345 9.596 1.00 92.62 80 LYS A CA 1
ATOM 665 C C . LYS A 1 80 ? -0.325 5.568 9.414 1.00 92.62 80 LYS A C 1
ATOM 667 O O . LYS A 1 80 ? 0.148 5.748 8.298 1.00 92.62 80 LYS A O 1
ATOM 672 N N . LYS A 1 81 ? 0.460 5.529 10.497 1.00 94.50 81 LYS A N 1
ATOM 673 C CA . LYS A 1 81 ? 1.915 5.682 10.398 1.00 94.50 81 LYS A CA 1
ATOM 674 C C . LYS A 1 81 ? 2.569 4.562 9.584 1.00 94.50 81 LYS A C 1
ATOM 676 O O . LYS A 1 81 ? 3.522 4.837 8.861 1.00 94.50 81 LYS A O 1
ATOM 681 N N . GLN A 1 82 ? 2.076 3.328 9.680 1.00 95.25 82 GLN A N 1
ATOM 682 C CA . GLN A 1 82 ? 2.575 2.218 8.865 1.00 95.25 82 GLN A CA 1
ATOM 683 C C . GLN A 1 82 ? 2.209 2.403 7.390 1.00 95.25 82 GLN A C 1
ATOM 685 O O . GLN A 1 82 ? 3.089 2.238 6.549 1.00 95.25 82 GLN A O 1
ATOM 690 N N . HIS A 1 83 ? 0.981 2.843 7.089 1.00 96.50 83 HIS A N 1
ATOM 691 C CA . HIS A 1 83 ? 0.573 3.206 5.725 1.00 96.50 83 HIS A CA 1
ATOM 692 C C . HIS A 1 83 ? 1.468 4.296 5.141 1.00 96.50 83 HIS A C 1
ATOM 694 O O . HIS A 1 83 ? 2.005 4.149 4.051 1.00 96.50 83 HIS A O 1
ATOM 700 N N . GLN A 1 84 ? 1.695 5.377 5.888 1.00 92.75 84 GLN A N 1
ATOM 701 C CA . GLN A 1 84 ? 2.533 6.492 5.445 1.00 92.75 84 GLN A CA 1
ATOM 702 C C . GLN A 1 84 ? 3.971 6.064 5.148 1.00 92.75 84 GLN A C 1
ATOM 704 O O . GLN A 1 84 ? 4.550 6.524 4.169 1.00 92.75 84 GLN A O 1
ATOM 709 N N . LEU A 1 85 ? 4.551 5.198 5.986 1.00 93.75 85 LEU A N 1
ATOM 710 C CA . LEU A 1 85 ? 5.892 4.660 5.752 1.00 93.75 85 LEU A CA 1
ATOM 711 C C . LEU A 1 85 ? 5.929 3.773 4.505 1.00 93.75 85 LEU A C 1
ATOM 713 O O . LEU A 1 85 ? 6.873 3.875 3.731 1.00 93.75 85 LEU A O 1
ATOM 717 N N . PHE A 1 86 ? 4.896 2.956 4.285 1.00 93.38 86 PHE A N 1
ATOM 718 C CA . PHE A 1 86 ? 4.788 2.142 3.077 1.00 93.38 86 PHE A CA 1
ATOM 719 C C . PHE A 1 86 ? 4.671 3.007 1.822 1.00 93.38 86 PHE A C 1
ATOM 721 O O . PHE A 1 86 ? 5.465 2.861 0.905 1.00 93.38 86 PHE A O 1
ATOM 728 N N . ILE A 1 87 ? 3.752 3.975 1.812 1.00 89.94 87 ILE A N 1
ATOM 729 C CA . ILE A 1 87 ? 3.573 4.903 0.688 1.00 89.94 87 ILE A CA 1
ATOM 730 C C . ILE A 1 87 ? 4.850 5.704 0.406 1.00 89.94 87 ILE A C 1
ATOM 732 O O . ILE A 1 87 ? 5.165 5.947 -0.755 1.00 89.94 87 ILE A O 1
ATOM 736 N N . ALA A 1 88 ? 5.599 6.110 1.434 1.00 89.81 88 ALA A N 1
ATOM 737 C CA . ALA A 1 88 ? 6.877 6.791 1.241 1.00 89.81 88 ALA A CA 1
ATOM 738 C C . ALA A 1 88 ? 7.896 5.910 0.494 1.00 89.81 88 ALA A C 1
ATOM 740 O O . ALA A 1 88 ? 8.549 6.407 -0.420 1.00 89.81 88 ALA A O 1
ATOM 741 N N . GLU A 1 89 ? 7.975 4.621 0.836 1.00 88.19 89 GLU A N 1
ATOM 742 C CA . GLU A 1 89 ? 8.840 3.639 0.163 1.00 88.19 89 GLU A CA 1
ATOM 743 C C . GLU A 1 89 ? 8.394 3.349 -1.283 1.00 88.19 89 GLU A C 1
ATOM 745 O O . GLU A 1 89 ? 9.209 3.150 -2.185 1.00 88.19 89 GLU A O 1
ATOM 750 N N . LEU A 1 90 ? 7.083 3.364 -1.544 1.00 85.75 90 LEU A N 1
ATOM 751 C CA . LEU A 1 90 ? 6.572 3.222 -2.910 1.00 85.75 90 LEU A CA 1
ATOM 752 C C . LEU A 1 90 ? 6.886 4.458 -3.760 1.00 85.75 90 LEU A C 1
ATOM 754 O O . LEU A 1 90 ? 7.320 4.325 -4.900 1.00 85.75 90 LEU A O 1
ATOM 758 N N . ASN A 1 91 ? 6.740 5.663 -3.202 1.00 83.62 91 ASN A N 1
ATOM 759 C CA . ASN A 1 91 ? 7.024 6.902 -3.929 1.00 83.62 91 ASN A CA 1
ATOM 760 C C . ASN A 1 91 ? 8.510 7.047 -4.282 1.00 83.62 91 ASN A C 1
ATOM 762 O O . ASN A 1 91 ? 8.823 7.552 -5.359 1.00 83.62 91 ASN A O 1
ATOM 766 N N . SER A 1 92 ? 9.426 6.618 -3.403 1.00 84.44 92 SER A N 1
ATOM 767 C CA . SER A 1 92 ? 10.858 6.600 -3.736 1.00 84.44 92 SER A CA 1
ATOM 768 C C . SER A 1 92 ? 11.144 5.650 -4.895 1.00 84.44 92 SER A C 1
ATOM 770 O O . SER A 1 92 ? 11.928 5.993 -5.773 1.00 84.44 92 SER A O 1
ATOM 772 N N . SER A 1 93 ? 10.457 4.507 -4.942 1.00 79.31 93 SER A N 1
ATOM 773 C CA . SER A 1 93 ? 10.561 3.544 -6.044 1.00 79.31 93 SER A CA 1
ATOM 774 C C . SER A 1 93 ? 9.953 4.076 -7.352 1.00 79.31 93 SER A C 1
ATOM 776 O O . SER A 1 93 ? 10.474 3.803 -8.430 1.00 79.31 93 SER A O 1
ATOM 778 N N . GLN A 1 94 ? 8.878 4.870 -7.278 1.00 76.75 94 GLN A N 1
ATOM 779 C CA . GLN A 1 94 ? 8.206 5.442 -8.452 1.00 76.75 94 GLN A CA 1
ATOM 780 C C . GLN A 1 94 ? 9.013 6.560 -9.130 1.00 76.75 94 GLN A C 1
ATOM 782 O O . GLN A 1 94 ? 8.946 6.718 -10.345 1.00 76.75 94 GLN A O 1
ATOM 787 N N . ALA A 1 95 ? 9.795 7.334 -8.370 1.00 77.25 95 ALA A N 1
ATOM 788 C CA . ALA A 1 95 ? 10.574 8.452 -8.912 1.00 77.25 95 ALA A CA 1
ATOM 789 C C . ALA A 1 95 ? 11.653 8.023 -9.927 1.00 77.25 95 ALA A C 1
ATOM 791 O O . ALA A 1 95 ? 12.040 8.815 -10.786 1.00 77.25 95 ALA A O 1
ATOM 792 N N . ASP A 1 96 ? 12.122 6.779 -9.834 1.00 80.56 96 ASP A N 1
ATOM 793 C CA . ASP A 1 96 ? 13.144 6.201 -10.706 1.00 80.56 96 ASP A CA 1
ATOM 794 C C . ASP A 1 96 ? 12.598 5.038 -11.554 1.00 80.56 96 ASP A C 1
ATOM 796 O O . ASP A 1 96 ? 13.375 4.214 -12.036 1.00 80.56 96 ASP A O 1
ATOM 800 N N . ILE A 1 97 ? 11.276 4.978 -11.768 1.00 80.19 97 ILE A N 1
ATOM 801 C CA . ILE A 1 97 ? 10.599 3.845 -12.420 1.00 80.19 97 ILE A CA 1
ATOM 802 C C . ILE A 1 97 ? 11.173 3.506 -13.805 1.00 80.19 97 ILE A C 1
ATOM 804 O O . ILE A 1 97 ? 11.403 2.337 -14.106 1.00 80.19 97 ILE A O 1
ATOM 808 N N . ASP A 1 98 ? 11.527 4.527 -14.592 1.00 79.81 98 ASP A N 1
ATOM 809 C CA . ASP A 1 98 ? 12.129 4.397 -15.930 1.00 79.81 98 ASP A CA 1
ATOM 810 C C . ASP A 1 98 ? 13.530 3.763 -15.922 1.00 79.81 98 ASP A C 1
ATOM 812 O O . ASP A 1 98 ? 14.051 3.361 -16.964 1.00 79.81 98 ASP A O 1
ATOM 816 N N . LYS A 1 99 ? 14.182 3.726 -14.757 1.00 84.31 99 LYS A N 1
ATOM 817 C CA . LYS A 1 99 ? 15.545 3.211 -14.574 1.00 84.31 99 LYS A CA 1
ATOM 818 C C . LYS A 1 99 ? 15.567 1.843 -13.898 1.00 84.31 99 LYS A C 1
ATOM 820 O O . LYS A 1 99 ? 16.658 1.297 -13.730 1.00 84.31 99 LYS A O 1
ATOM 825 N N . LEU A 1 100 ? 14.412 1.314 -13.491 1.00 85.75 100 LEU A N 1
ATOM 826 C CA . LEU A 1 100 ? 14.341 0.053 -12.763 1.00 85.75 100 LEU A CA 1
ATOM 827 C C . LEU A 1 100 ? 14.764 -1.112 -13.656 1.00 85.75 100 LEU A C 1
ATOM 829 O O . LEU A 1 100 ? 14.268 -1.305 -14.766 1.00 85.75 100 LEU A O 1
ATOM 833 N N . THR A 1 101 ? 15.680 -1.913 -13.131 1.00 89.12 101 THR A N 1
ATOM 834 C CA . THR A 1 101 ? 16.051 -3.204 -13.706 1.00 89.12 101 THR A CA 1
ATOM 835 C C . THR A 1 101 ? 15.039 -4.285 -13.316 1.00 89.12 101 THR A C 1
ATOM 837 O O . THR A 1 101 ? 14.175 -4.091 -12.456 1.00 89.12 101 THR A O 1
ATOM 840 N N . ILE A 1 102 ? 15.152 -5.465 -13.933 1.00 88.75 102 ILE A N 1
ATOM 841 C CA . ILE A 1 102 ? 14.367 -6.643 -13.534 1.00 88.75 102 ILE A CA 1
ATOM 842 C C . ILE A 1 102 ? 14.687 -7.013 -12.079 1.00 88.75 102 ILE A C 1
ATOM 844 O O . ILE A 1 102 ? 13.790 -7.366 -11.313 1.00 88.75 102 ILE A O 1
ATOM 848 N N . GLU A 1 103 ? 15.955 -6.896 -11.682 1.00 90.62 103 GLU A N 1
ATOM 849 C CA . GLU A 1 103 ? 16.407 -7.127 -10.315 1.00 90.62 103 GLU A CA 1
ATOM 850 C C . GLU A 1 103 ? 15.764 -6.143 -9.327 1.00 90.62 103 GLU A C 1
ATOM 852 O O . GLU A 1 103 ? 15.295 -6.568 -8.270 1.00 90.62 103 GLU A O 1
ATOM 857 N N . ASP A 1 104 ? 15.666 -4.857 -9.681 1.00 91.06 104 ASP A N 1
ATOM 858 C CA . ASP A 1 104 ? 14.996 -3.858 -8.837 1.00 91.06 104 ASP A CA 1
ATOM 859 C C . ASP A 1 104 ? 13.499 -4.164 -8.691 1.00 91.06 104 ASP A C 1
ATOM 861 O O . ASP A 1 104 ? 12.955 -4.134 -7.585 1.00 91.06 104 ASP A O 1
ATOM 865 N N . ALA A 1 105 ? 12.829 -4.541 -9.785 1.00 91.06 105 ALA A N 1
ATOM 866 C CA . ALA A 1 105 ? 11.426 -4.945 -9.751 1.00 91.06 105 ALA A CA 1
ATOM 867 C C . ALA A 1 105 ? 11.196 -6.189 -8.872 1.00 91.06 105 ALA A C 1
ATOM 869 O O . ALA A 1 105 ? 10.200 -6.258 -8.147 1.00 91.06 105 ALA A O 1
ATOM 870 N N . ALA A 1 106 ? 12.123 -7.153 -8.887 1.00 92.31 106 ALA A N 1
ATOM 871 C CA . ALA A 1 106 ? 12.072 -8.331 -8.022 1.00 92.31 106 ALA A CA 1
ATOM 872 C C . ALA A 1 106 ? 12.231 -7.971 -6.534 1.00 92.31 106 ALA A C 1
ATOM 874 O O . ALA A 1 106 ? 11.511 -8.518 -5.694 1.00 92.31 106 ALA A O 1
ATOM 875 N N . LEU A 1 107 ? 13.107 -7.015 -6.202 1.00 93.12 107 LEU A N 1
ATOM 876 C CA . LEU A 1 107 ? 13.252 -6.497 -4.836 1.00 93.12 107 LEU A CA 1
ATOM 877 C C . LEU A 1 107 ? 11.985 -5.774 -4.364 1.00 93.12 107 LEU A C 1
ATOM 879 O O . LEU A 1 107 ? 11.517 -6.017 -3.248 1.00 93.12 107 LEU A O 1
ATOM 883 N N . ILE A 1 108 ? 11.389 -4.938 -5.221 1.00 92.38 108 ILE A N 1
ATOM 884 C CA . ILE A 1 108 ? 10.107 -4.275 -4.942 1.00 92.38 108 ILE A CA 1
ATOM 885 C C . ILE A 1 108 ? 9.021 -5.326 -4.702 1.00 92.38 108 ILE A C 1
ATOM 887 O O . ILE A 1 108 ? 8.297 -5.258 -3.711 1.00 92.38 108 ILE A O 1
ATOM 891 N N . GLN A 1 109 ? 8.927 -6.343 -5.558 1.00 94.25 109 GLN A N 1
ATOM 892 C CA . GLN A 1 109 ? 7.985 -7.444 -5.382 1.00 94.25 109 GLN A CA 1
ATOM 893 C C . GLN A 1 109 ? 8.166 -8.166 -4.039 1.00 94.25 109 GLN A C 1
ATOM 895 O O . GLN A 1 109 ? 7.177 -8.417 -3.344 1.00 94.25 109 GLN A O 1
ATOM 900 N N . GLU A 1 110 ? 9.399 -8.513 -3.663 1.00 94.88 110 GLU A N 1
ATOM 901 C CA . GLU A 1 110 ? 9.678 -9.169 -2.383 1.00 94.88 110 GLU A CA 1
ATOM 902 C C . GLU A 1 110 ? 9.242 -8.288 -1.204 1.00 94.88 110 GLU A C 1
ATOM 904 O O . GLU A 1 110 ? 8.604 -8.772 -0.261 1.00 94.88 110 GLU A O 1
ATOM 909 N N . PHE A 1 111 ? 9.536 -6.989 -1.274 1.00 94.88 111 PHE A N 1
ATOM 910 C CA . PHE A 1 111 ? 9.091 -6.011 -0.289 1.00 94.88 111 PHE A CA 1
ATOM 911 C C . PHE A 1 111 ? 7.560 -5.965 -0.180 1.00 94.88 111 PHE A C 1
ATOM 913 O O . PHE A 1 111 ? 7.033 -6.110 0.925 1.00 94.88 111 PHE A O 1
ATOM 920 N N . LEU A 1 112 ? 6.843 -5.849 -1.303 1.00 95.44 112 LEU A N 1
ATOM 921 C CA . LEU A 1 112 ? 5.378 -5.798 -1.351 1.00 95.44 112 LEU A CA 1
ATOM 922 C C . LEU A 1 112 ? 4.740 -7.049 -0.732 1.00 95.44 112 LEU A C 1
ATOM 924 O O . LEU A 1 112 ? 3.856 -6.938 0.118 1.00 95.44 112 LEU A O 1
ATOM 928 N N . VAL A 1 113 ? 5.215 -8.243 -1.110 1.00 95.75 113 VAL A N 1
ATOM 929 C CA . VAL A 1 113 ? 4.723 -9.522 -0.566 1.00 95.75 113 VAL A CA 1
ATOM 930 C C . VAL A 1 113 ? 4.927 -9.578 0.945 1.00 95.75 113 VAL A C 1
ATOM 932 O O . VAL A 1 113 ? 4.003 -9.910 1.694 1.00 95.75 113 VAL A O 1
ATOM 935 N N . ASN A 1 114 ? 6.141 -9.268 1.403 1.00 95.88 114 ASN A N 1
ATOM 936 C CA . ASN A 1 114 ? 6.487 -9.351 2.815 1.00 95.88 114 ASN A CA 1
ATOM 937 C C . ASN A 1 114 ? 5.730 -8.317 3.646 1.00 95.88 114 ASN A C 1
ATOM 939 O O . ASN A 1 114 ? 5.251 -8.652 4.734 1.00 95.88 114 ASN A O 1
ATOM 943 N N . TRP A 1 115 ? 5.614 -7.085 3.155 1.00 97.19 115 TRP A N 1
ATOM 944 C CA . TRP A 1 115 ? 4.904 -6.022 3.850 1.00 97.19 115 TRP A CA 1
ATOM 945 C C . TRP A 1 115 ? 3.416 -6.346 3.949 1.00 97.19 115 TRP A C 1
ATOM 947 O O . TRP A 1 115 ? 2.917 -6.462 5.068 1.00 97.19 115 TRP A O 1
ATOM 957 N N . LEU A 1 116 ? 2.746 -6.620 2.821 1.00 97.31 116 LEU A N 1
ATOM 958 C CA . LEU A 1 116 ? 1.302 -6.871 2.784 1.00 97.31 116 LEU A CA 1
ATOM 959 C C . LEU A 1 116 ? 0.926 -8.053 3.679 1.00 97.31 116 LEU A C 1
ATOM 961 O O . LEU A 1 116 ? 0.061 -7.939 4.541 1.00 97.31 116 LEU A O 1
ATOM 965 N N . LYS A 1 117 ? 1.649 -9.174 3.569 1.00 96.50 117 LYS A N 1
ATOM 966 C CA . LYS A 1 117 ? 1.414 -10.345 4.422 1.00 96.50 117 LYS A CA 1
ATOM 967 C C . LYS A 1 117 ? 1.533 -10.015 5.913 1.00 96.50 117 LYS A C 1
ATOM 969 O O . LYS A 1 117 ? 0.734 -10.490 6.718 1.00 96.50 117 LYS A O 1
ATOM 974 N N . ASN A 1 118 ? 2.572 -9.281 6.308 1.00 95.81 118 ASN A N 1
ATOM 975 C CA . ASN A 1 118 ? 2.779 -8.948 7.716 1.00 95.81 118 ASN A CA 1
ATOM 976 C C . ASN A 1 118 ? 1.757 -7.931 8.222 1.00 95.81 118 ASN A C 1
ATOM 978 O O . ASN A 1 118 ? 1.372 -8.026 9.386 1.00 95.81 118 ASN A O 1
ATOM 982 N N . HIS A 1 119 ? 1.356 -6.986 7.375 1.00 97.62 119 HIS A N 1
ATOM 983 C CA . HIS A 1 119 ? 0.386 -5.955 7.701 1.00 97.62 119 HIS A CA 1
ATOM 984 C C . HIS A 1 119 ? -0.986 -6.569 7.979 1.00 97.62 119 HIS A C 1
ATOM 986 O O . HIS A 1 119 ? -1.438 -6.495 9.123 1.00 97.62 119 HIS A O 1
ATOM 992 N N . ILE A 1 120 ? -1.503 -7.363 7.033 1.00 96.94 120 ILE A N 1
ATOM 993 C CA . ILE A 1 120 ? -2.763 -8.109 7.171 1.00 96.94 120 ILE A CA 1
ATOM 994 C C . ILE A 1 120 ? -2.793 -8.886 8.484 1.00 96.94 120 ILE A C 1
ATOM 996 O O . ILE A 1 120 ? -3.652 -8.682 9.340 1.00 96.94 120 ILE A O 1
ATOM 1000 N N . LEU A 1 121 ? -1.791 -9.744 8.696 1.00 94.88 121 LEU A N 1
ATOM 1001 C CA . LEU A 1 121 ? -1.790 -10.678 9.821 1.00 94.88 121 LEU A CA 1
ATOM 1002 C C . LEU A 1 121 ? -1.623 -10.014 11.196 1.00 94.88 121 LEU A C 1
ATOM 1004 O O . LEU A 1 121 ? -1.983 -10.620 12.207 1.00 94.88 121 LEU A O 1
ATOM 1008 N N . LYS A 1 122 ? -1.010 -8.825 11.278 1.00 94.19 122 LYS A N 1
ATOM 1009 C CA . LYS A 1 122 ? -0.607 -8.212 12.563 1.00 94.19 122 LYS A CA 1
ATOM 1010 C C . LYS A 1 122 ? -1.321 -6.906 12.878 1.00 94.19 122 LYS A C 1
ATOM 1012 O O . LYS A 1 122 ? -1.305 -6.497 14.050 1.00 94.19 122 LYS A O 1
ATOM 1017 N N . VAL A 1 123 ? -1.859 -6.234 11.870 1.00 96.38 123 VAL A N 1
ATOM 1018 C CA . VAL A 1 123 ? -2.423 -4.889 11.960 1.00 96.38 123 VAL A CA 1
ATOM 1019 C C . VAL A 1 123 ? -3.893 -4.943 11.565 1.00 96.38 123 VAL A C 1
ATOM 1021 O O . VAL A 1 123 ? -4.730 -4.689 12.432 1.00 96.38 123 VAL A O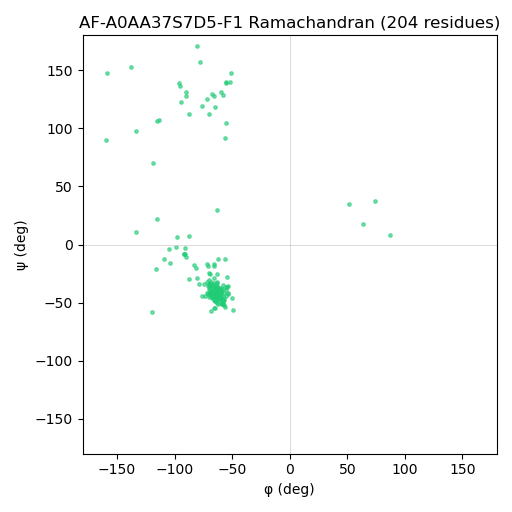 1
ATOM 1024 N N . ASP A 1 124 ? -4.209 -5.412 10.361 1.00 96.94 124 ASP A N 1
ATOM 1025 C CA . ASP A 1 124 ? -5.574 -5.369 9.811 1.00 96.94 124 ASP A CA 1
ATOM 1026 C C . ASP A 1 124 ? -6.493 -6.336 10.557 1.00 96.94 124 ASP A C 1
ATOM 1028 O O . ASP A 1 124 ? -7.624 -5.988 10.885 1.00 96.94 124 ASP A O 1
ATOM 1032 N N . THR A 1 125 ? -5.978 -7.492 10.997 1.00 94.38 125 THR A N 1
ATOM 1033 C CA . THR A 1 125 ? -6.709 -8.390 11.910 1.00 94.38 125 THR A CA 1
ATOM 1034 C C . THR A 1 125 ? -7.167 -7.676 13.189 1.00 94.38 125 THR A C 1
ATOM 1036 O O . THR A 1 125 ? -8.270 -7.923 13.664 1.00 94.38 125 THR A O 1
ATOM 1039 N N . LYS A 1 126 ? -6.374 -6.748 13.749 1.00 93.94 126 LYS A N 1
ATOM 1040 C CA . LYS A 1 126 ? -6.767 -5.999 14.964 1.00 93.94 126 LYS A CA 1
ATOM 1041 C C . LYS A 1 126 ? -7.816 -4.935 14.670 1.00 93.94 126 LYS A C 1
ATOM 1043 O O . LYS A 1 126 ? -8.647 -4.645 15.533 1.00 93.94 126 LYS A O 1
ATOM 1048 N N . LEU A 1 127 ? -7.750 -4.327 13.485 1.00 93.19 127 LEU A N 1
ATOM 1049 C CA . LEU A 1 127 ? -8.805 -3.443 13.007 1.00 93.19 127 LEU A CA 1
ATOM 1050 C C . LEU A 1 127 ? -10.104 -4.237 12.840 1.00 93.19 127 LEU A C 1
ATOM 1052 O O . LEU A 1 127 ? -11.140 -3.830 13.359 1.00 93.19 127 LEU A O 1
ATOM 1056 N N . ALA A 1 128 ? -10.040 -5.403 12.204 1.00 92.06 128 ALA A N 1
ATOM 1057 C CA . ALA A 1 128 ? -11.202 -6.247 12.000 1.00 92.06 128 ALA A CA 1
ATOM 1058 C C . ALA A 1 128 ? -11.800 -6.761 13.313 1.00 92.06 128 ALA A C 1
ATOM 1060 O O . ALA A 1 128 ? -13.007 -6.661 13.507 1.00 92.06 128 ALA A O 1
ATOM 1061 N N . GLU A 1 129 ? -10.975 -7.207 14.265 1.00 91.31 129 GLU A N 1
ATOM 1062 C CA . GLU A 1 129 ? -11.422 -7.540 15.623 1.00 91.31 129 GLU A CA 1
ATOM 1063 C C . GLU A 1 129 ? -12.179 -6.375 16.273 1.00 91.31 129 GLU A C 1
ATOM 1065 O O . GLU A 1 129 ? -13.199 -6.581 16.927 1.00 91.31 129 GLU A O 1
ATOM 1070 N N . PHE A 1 130 ? -11.704 -5.139 16.110 1.00 90.75 130 PHE A N 1
ATOM 1071 C CA . PHE A 1 130 ? -12.402 -3.966 16.627 1.00 90.75 130 PHE A CA 1
ATOM 1072 C C . PHE A 1 130 ? -13.755 -3.754 15.934 1.00 90.75 130 PHE A C 1
ATOM 1074 O O . PHE A 1 130 ? -14.761 -3.583 16.624 1.00 90.75 130 PHE A O 1
ATOM 1081 N N . LEU A 1 131 ? -13.779 -3.798 14.602 1.00 88.56 131 LEU A N 1
ATOM 1082 C CA . LEU A 1 131 ? -14.962 -3.540 13.779 1.00 88.56 131 LEU A CA 1
ATOM 1083 C C . LEU A 1 131 ? -16.049 -4.618 13.910 1.00 88.56 131 LEU A C 1
ATOM 1085 O O . LEU A 1 131 ? -17.225 -4.290 13.811 1.00 88.56 131 LEU A O 1
ATOM 1089 N N . LEU A 1 132 ? -15.671 -5.878 14.145 1.00 87.12 132 LEU A N 1
ATOM 1090 C CA . LEU A 1 132 ? -16.598 -7.000 14.341 1.00 87.12 132 LEU A CA 1
ATOM 1091 C C . LEU A 1 132 ? -17.172 -7.062 15.766 1.00 87.12 132 LEU A C 1
ATOM 1093 O O . LEU A 1 132 ? -18.270 -7.573 15.959 1.00 87.12 132 LEU A O 1
ATOM 1097 N N . ASN A 1 133 ? -16.433 -6.574 16.771 1.00 82.56 133 ASN A N 1
ATOM 1098 C CA . ASN A 1 133 ? -16.876 -6.573 18.174 1.00 82.56 133 ASN A CA 1
ATOM 1099 C C . ASN A 1 133 ? -17.782 -5.390 18.533 1.00 82.56 133 ASN A C 1
ATOM 1101 O O . ASN A 1 133 ? -18.447 -5.407 19.567 1.00 82.56 133 ASN A O 1
ATOM 1105 N N . HIS A 1 134 ? -17.777 -4.346 17.715 1.00 67.75 134 HIS A N 1
ATOM 1106 C CA . HIS A 1 134 ? -18.810 -3.327 17.745 1.00 67.75 134 HIS A CA 1
ATOM 1107 C C . HIS A 1 134 ? -19.881 -3.816 16.751 1.00 67.75 134 HIS A C 1
ATOM 1109 O O . HIS A 1 134 ? -19.516 -4.228 15.656 1.00 67.75 134 HIS A O 1
ATOM 1115 N N . ASP A 1 135 ? -21.174 -3.834 17.105 1.00 55.88 135 ASP A N 1
ATOM 1116 C CA . ASP A 1 135 ? -22.304 -4.348 16.283 1.00 55.88 135 ASP A CA 1
ATOM 1117 C C . ASP A 1 135 ? -22.536 -3.566 14.954 1.00 55.88 135 ASP A C 1
ATOM 1119 O O . ASP A 1 135 ? -23.656 -3.410 14.469 1.00 55.88 135 ASP A O 1
ATOM 1123 N N . CYS A 1 136 ? -21.487 -3.000 14.363 1.00 53.47 136 CYS A N 1
ATOM 1124 C CA . CYS A 1 136 ? -21.520 -2.026 13.287 1.00 53.47 136 CYS A CA 1
ATOM 1125 C C . CYS A 1 136 ? -21.455 -2.596 11.868 1.00 53.47 136 CYS A C 1
ATOM 1127 O O . CYS A 1 136 ? -21.652 -1.833 10.925 1.00 53.47 136 CYS A O 1
ATOM 1129 N N . ILE A 1 137 ? -21.214 -3.892 11.670 1.00 53.22 137 ILE A N 1
ATOM 1130 C CA . ILE A 1 137 ? -21.162 -4.479 10.322 1.00 53.22 137 ILE A CA 1
ATOM 1131 C C . ILE A 1 137 ? -22.243 -5.548 10.193 1.00 53.22 137 ILE A C 1
ATOM 1133 O O . ILE A 1 137 ? -21.957 -6.739 10.147 1.00 53.22 137 ILE A O 1
ATOM 1137 N N . HIS A 1 138 ? -23.508 -5.123 10.157 1.00 47.41 138 HIS A N 1
ATOM 1138 C CA . HIS A 1 138 ? -24.612 -6.025 9.813 1.00 47.41 138 HIS A CA 1
ATOM 1139 C C . HIS A 1 138 ? -25.244 -5.756 8.445 1.00 47.41 138 HIS A C 1
ATOM 1141 O O . HIS A 1 138 ? -25.970 -6.616 7.950 1.00 47.41 138 HIS A O 1
ATOM 1147 N N . ASP A 1 139 ? -24.935 -4.625 7.807 1.00 43.84 139 ASP A N 1
ATOM 1148 C CA . ASP A 1 139 ? -25.503 -4.276 6.507 1.00 43.84 139 ASP A CA 1
ATOM 1149 C C . ASP A 1 139 ? -24.638 -3.223 5.798 1.00 43.84 139 ASP A C 1
ATOM 1151 O O . ASP A 1 139 ? -24.806 -2.023 5.998 1.00 43.84 139 ASP A O 1
ATOM 1155 N N . GLN A 1 140 ? -23.659 -3.655 5.003 1.00 46.91 140 GLN A N 1
ATOM 1156 C CA . GLN A 1 140 ? -23.057 -2.784 3.993 1.00 46.91 140 GLN A CA 1
ATOM 1157 C C . GLN A 1 140 ? -22.953 -3.551 2.677 1.00 46.91 140 GLN A C 1
ATOM 1159 O O . GLN A 1 140 ? -22.036 -4.340 2.447 1.00 46.91 140 GLN A O 1
ATOM 1164 N N . GLN A 1 141 ? -23.942 -3.315 1.813 1.00 36.78 141 GLN A N 1
ATOM 1165 C CA . GLN A 1 141 ? -23.773 -3.478 0.376 1.00 36.78 141 GLN A CA 1
ATOM 1166 C C . GLN A 1 141 ? -22.763 -2.433 -0.094 1.00 36.78 141 GLN A C 1
ATOM 1168 O O . GLN A 1 141 ? -22.905 -1.252 0.214 1.00 36.78 141 GLN A O 1
ATOM 1173 N N . VAL A 1 142 ? -21.735 -2.873 -0.812 1.00 41.47 142 VAL A N 1
ATOM 1174 C CA . VAL A 1 142 ? -20.796 -1.965 -1.470 1.00 41.47 142 VAL A CA 1
ATOM 1175 C C . VAL A 1 142 ? -21.293 -1.794 -2.900 1.00 41.47 142 VAL A C 1
ATOM 1177 O O . VAL A 1 142 ? -21.451 -2.788 -3.615 1.00 41.47 142 VAL A O 1
ATOM 1180 N N . GLU A 1 143 ? -21.558 -0.551 -3.300 1.00 33.69 143 GLU A N 1
AT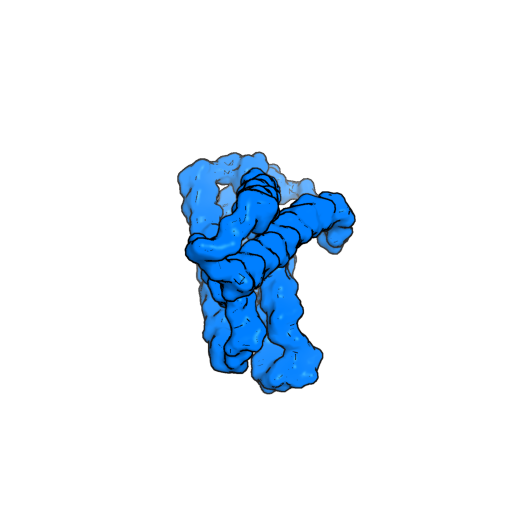OM 1181 C CA . GLU A 1 143 ? -21.596 -0.177 -4.716 1.00 33.69 143 GLU A CA 1
ATOM 1182 C C . GLU A 1 143 ? -20.288 -0.659 -5.372 1.00 33.69 143 GLU A C 1
ATOM 1184 O O . GLU A 1 143 ? -19.231 -0.596 -4.733 1.00 33.69 143 GLU A O 1
ATOM 1189 N N . PRO A 1 144 ? -20.319 -1.190 -6.606 1.00 32.50 144 PRO A N 1
ATOM 1190 C CA . PRO A 1 144 ? -19.104 -1.598 -7.301 1.00 32.50 144 PRO A CA 1
ATOM 1191 C C . PRO A 1 144 ? -18.092 -0.452 -7.282 1.00 32.50 144 PRO A C 1
ATOM 1193 O O . PRO A 1 144 ? -18.494 0.707 -7.365 1.00 32.50 144 PRO A O 1
ATOM 1196 N N . TYR A 1 145 ? -16.794 -0.766 -7.233 1.00 38.34 145 TYR A N 1
ATOM 1197 C CA . TYR A 1 145 ? -15.750 0.199 -7.579 1.00 38.34 145 TYR A CA 1
ATOM 1198 C C . TYR A 1 145 ? -16.026 0.701 -9.005 1.00 38.34 145 TYR A C 1
ATOM 1200 O O . TYR A 1 145 ? -15.681 0.065 -10.000 1.00 38.34 145 TYR A O 1
ATOM 1208 N N . GLN A 1 146 ? -16.774 1.792 -9.092 1.00 34.69 146 GLN A N 1
ATOM 1209 C CA . GLN A 1 146 ? -16.904 2.643 -10.252 1.00 34.69 146 GLN A CA 1
ATOM 1210 C C . GLN A 1 146 ? -15.806 3.678 -10.059 1.00 34.69 146 GLN A C 1
ATOM 1212 O O . GLN A 1 146 ? -15.719 4.284 -8.992 1.00 34.69 146 GLN A O 1
ATOM 1217 N N . VAL A 1 147 ? -14.965 3.862 -11.072 1.00 38.00 147 VAL A N 1
ATOM 1218 C CA . VAL A 1 147 ? -14.114 5.048 -11.152 1.00 38.00 147 VAL A CA 1
ATOM 1219 C C . VAL A 1 147 ? -15.064 6.242 -11.069 1.00 38.00 147 VAL A C 1
ATOM 1221 O O . VAL A 1 147 ? -15.832 6.484 -11.997 1.00 38.00 147 VAL A O 1
ATOM 1224 N N . SER A 1 148 ? -15.112 6.912 -9.920 1.00 33.44 148 SER A N 1
ATOM 1225 C CA . SER A 1 148 ? -15.865 8.145 -9.759 1.00 33.44 148 SER A CA 1
ATOM 1226 C C . SER A 1 148 ? -15.125 9.204 -10.568 1.00 33.44 148 SER A C 1
ATOM 1228 O O . SER A 1 148 ? -14.018 9.622 -10.226 1.00 33.44 148 SER A O 1
ATOM 1230 N N . ASP A 1 149 ? -15.756 9.673 -11.643 1.00 39.91 149 ASP A N 1
ATOM 1231 C CA . ASP A 1 149 ? -15.290 10.833 -12.412 1.00 39.91 149 ASP A CA 1
ATOM 1232 C C . ASP A 1 149 ? -15.123 12.094 -11.527 1.00 39.91 149 ASP A C 1
ATOM 1234 O O . ASP A 1 149 ? -14.496 13.069 -11.939 1.00 39.91 149 ASP A O 1
ATOM 1238 N N . GLU A 1 150 ? -15.635 12.074 -10.290 1.00 39.03 150 GLU A N 1
ATOM 1239 C CA . GLU A 1 150 ? -15.556 13.168 -9.319 1.00 39.03 150 GLU A CA 1
ATOM 1240 C C . GLU A 1 150 ? -14.279 13.156 -8.449 1.00 39.03 150 GLU A C 1
ATOM 1242 O O . GLU A 1 150 ? -13.774 14.234 -8.131 1.00 39.03 150 GLU A O 1
ATOM 1247 N N . ASP A 1 151 ? -13.663 12.001 -8.157 1.00 38.28 151 ASP A N 1
ATOM 1248 C CA . ASP A 1 151 ? -12.350 11.958 -7.471 1.00 38.28 151 ASP A CA 1
ATOM 1249 C C . ASP A 1 151 ? -11.188 12.192 -8.447 1.00 38.28 151 ASP A C 1
ATOM 1251 O O . ASP A 1 151 ? -10.102 12.650 -8.075 1.00 38.28 151 ASP A O 1
ATOM 1255 N N . ASN A 1 152 ? -11.450 11.979 -9.738 1.00 40.09 152 ASN A N 1
ATOM 1256 C CA . ASN A 1 152 ? -10.516 12.265 -10.814 1.00 40.09 152 ASN A CA 1
ATOM 1257 C C . ASN A 1 152 ? -10.341 13.776 -11.049 1.00 40.09 152 ASN A C 1
ATOM 1259 O O . ASN A 1 152 ? -9.361 14.179 -11.659 1.00 40.09 152 ASN A O 1
ATOM 1263 N N . ALA A 1 153 ? -11.235 14.641 -10.556 1.00 40.91 153 ALA A N 1
ATOM 1264 C CA . ALA A 1 153 ? -11.075 16.090 -10.689 1.00 40.91 153 ALA A CA 1
ATOM 1265 C C . ALA A 1 153 ? -10.02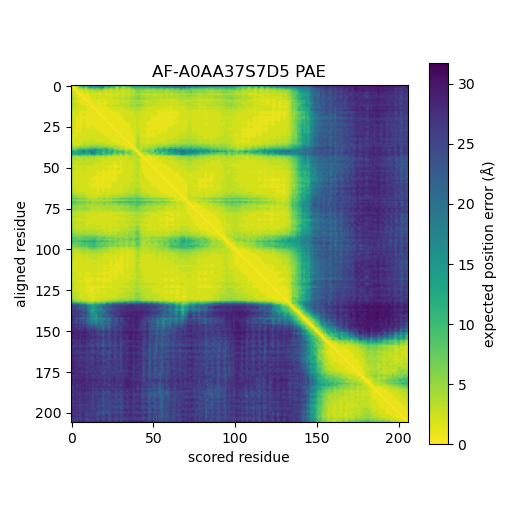7 16.646 -9.711 1.00 40.91 153 ALA A C 1
ATOM 1267 O O . ALA A 1 153 ? -9.169 17.415 -10.126 1.00 40.91 153 ALA A O 1
ATOM 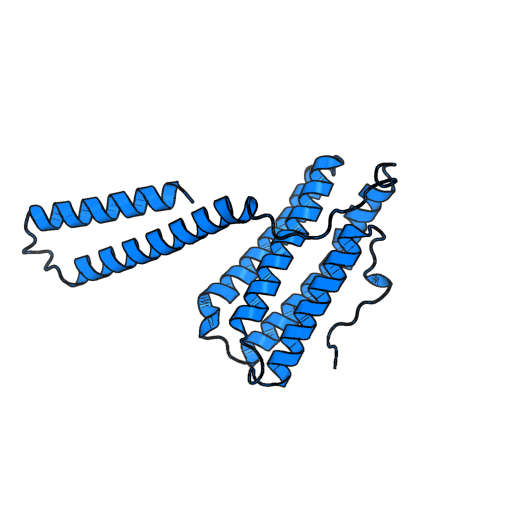1268 N N . SER A 1 154 ? -10.033 16.224 -8.439 1.00 43.00 154 SER A N 1
ATOM 1269 C CA . SER A 1 154 ? -9.039 16.680 -7.452 1.00 43.00 154 SER A CA 1
ATOM 1270 C C . SER A 1 154 ? -7.692 15.964 -7.608 1.00 43.00 154 SER A C 1
ATOM 1272 O O . SER A 1 154 ? -6.645 16.595 -7.446 1.00 43.00 154 SER A O 1
ATOM 1274 N N . ALA A 1 155 ? -7.703 14.682 -8.001 1.00 44.22 155 ALA A N 1
ATOM 1275 C CA . ALA A 1 155 ? -6.494 13.932 -8.332 1.00 44.22 155 ALA A CA 1
ATOM 1276 C C . ALA A 1 155 ? -5.853 14.415 -9.646 1.00 44.22 155 ALA A C 1
ATOM 1278 O O . ALA A 1 155 ? -4.654 14.686 -9.637 1.00 44.22 155 ALA A O 1
ATOM 1279 N N . ASN A 1 156 ? -6.619 14.649 -10.731 1.00 52.38 156 ASN A N 1
ATOM 1280 C CA . ASN A 1 156 ? -6.063 15.288 -11.937 1.00 52.38 156 ASN A CA 1
ATOM 1281 C C . ASN A 1 156 ? -5.648 16.729 -11.680 1.00 52.38 156 ASN A C 1
ATOM 1283 O O . ASN A 1 156 ? -4.686 17.174 -12.286 1.00 52.38 156 ASN A O 1
ATOM 1287 N N . GLN A 1 157 ? -6.328 17.471 -10.803 1.00 58.38 157 GLN A N 1
ATOM 1288 C CA . GLN A 1 157 ? -5.920 18.839 -10.495 1.00 58.38 157 GLN A CA 1
ATOM 1289 C C . GLN A 1 157 ? -4.580 18.856 -9.751 1.00 58.38 157 GLN A C 1
ATOM 1291 O O . GLN A 1 157 ? -3.694 19.596 -10.159 1.00 58.38 157 GLN A O 1
ATOM 1296 N N . HIS A 1 158 ? -4.357 17.988 -8.758 1.00 62.75 158 HIS A N 1
ATOM 1297 C CA . HIS A 1 158 ? -3.039 17.872 -8.115 1.00 62.75 158 HIS A CA 1
ATOM 1298 C C . HIS A 1 158 ? -1.974 17.266 -9.042 1.00 62.75 158 HIS A C 1
ATOM 1300 O O . HIS A 1 158 ? -0.814 17.663 -8.960 1.00 62.75 158 HIS A O 1
ATOM 1306 N N . GLN A 1 159 ? -2.332 16.334 -9.932 1.00 71.31 159 GLN A N 1
ATOM 1307 C CA . GLN A 1 159 ? -1.412 15.777 -10.931 1.00 71.31 159 GLN A CA 1
ATOM 1308 C C . GLN A 1 159 ? -1.005 16.844 -11.960 1.00 71.31 159 GLN A C 1
ATOM 1310 O O . GLN A 1 159 ? 0.177 17.011 -12.243 1.00 71.31 159 GLN A O 1
ATOM 1315 N N . GLN A 1 160 ? -1.965 17.627 -12.455 1.00 76.81 160 GLN A N 1
ATOM 1316 C CA . GLN A 1 160 ? -1.733 18.726 -13.388 1.00 76.81 160 GLN A CA 1
ATOM 1317 C C . GLN A 1 160 ? -0.920 19.844 -12.731 1.00 76.81 160 GLN A C 1
ATOM 1319 O O . GLN A 1 160 ? 0.046 20.301 -13.328 1.00 76.81 160 GLN A O 1
ATOM 1324 N N . ILE A 1 161 ? -1.225 20.225 -11.483 1.00 75.25 161 ILE A N 1
ATOM 1325 C CA . ILE A 1 161 ? -0.436 21.216 -10.731 1.00 75.25 161 ILE A CA 1
ATOM 1326 C C . ILE A 1 161 ? 0.999 20.709 -10.503 1.00 75.25 161 ILE A C 1
ATOM 1328 O O . ILE A 1 161 ? 1.943 21.488 -10.624 1.00 75.25 161 ILE A O 1
ATOM 1332 N N . LYS A 1 162 ? 1.204 19.409 -10.239 1.00 75.31 162 LYS A N 1
ATOM 1333 C CA . LYS A 1 162 ? 2.550 18.811 -10.133 1.00 75.31 162 LYS A CA 1
ATOM 1334 C C . LYS A 1 162 ? 3.319 18.859 -11.452 1.00 75.31 162 LYS A C 1
ATOM 1336 O O . LYS A 1 162 ? 4.495 19.221 -11.443 1.00 75.31 162 LYS A O 1
ATOM 1341 N N . GLU A 1 163 ? 2.683 18.523 -12.570 1.00 79.81 163 GLU A N 1
ATOM 1342 C CA . GLU A 1 163 ? 3.321 18.580 -13.891 1.00 79.81 163 GLU A CA 1
ATOM 1343 C C . GLU A 1 163 ? 3.589 20.024 -14.341 1.00 79.81 163 GLU A C 1
ATOM 1345 O O . GLU A 1 163 ? 4.668 20.317 -14.864 1.00 79.81 163 GLU A O 1
ATOM 1350 N N . ASP A 1 164 ? 2.680 20.955 -14.049 1.00 81.00 164 ASP A N 1
ATOM 1351 C CA . ASP A 1 164 ? 2.861 22.382 -14.315 1.00 81.00 164 ASP A CA 1
ATOM 1352 C C . ASP A 1 164 ? 3.997 22.965 -13.460 1.00 81.00 164 ASP A C 1
ATOM 1354 O O . ASP A 1 164 ? 4.849 23.688 -13.981 1.00 81.00 164 ASP A O 1
ATOM 1358 N N . ALA A 1 165 ? 4.094 22.585 -12.179 1.00 78.56 165 ALA A N 1
ATOM 1359 C CA . ALA A 1 165 ? 5.204 22.973 -11.306 1.00 78.56 165 ALA A CA 1
ATOM 1360 C C . ALA A 1 165 ? 6.543 22.400 -11.800 1.00 78.56 165 ALA A C 1
ATOM 1362 O O . ALA A 1 165 ? 7.554 23.104 -11.845 1.00 78.56 165 ALA A O 1
ATOM 1363 N N . LYS A 1 166 ? 6.566 21.136 -12.236 1.00 80.31 166 LYS A N 1
ATOM 1364 C CA . LYS A 1 166 ? 7.760 20.486 -12.798 1.00 80.31 166 LYS A CA 1
ATOM 1365 C C . LYS A 1 166 ? 8.219 21.166 -14.089 1.00 80.31 166 LYS A C 1
ATOM 1367 O O . LYS A 1 166 ? 9.417 21.398 -14.274 1.00 80.31 166 LYS A O 1
ATOM 1372 N N . LYS A 1 167 ? 7.277 21.540 -14.957 1.00 83.00 167 LYS A N 1
ATOM 1373 C CA . LYS A 1 167 ? 7.551 22.280 -16.191 1.00 83.00 167 LYS A CA 1
ATOM 1374 C C . LYS A 1 167 ? 8.074 23.688 -15.900 1.00 83.00 167 LYS A C 1
ATOM 1376 O O . LYS A 1 167 ? 9.117 24.049 -16.439 1.00 83.00 167 LYS A O 1
ATOM 1381 N N . ALA A 1 168 ? 7.423 24.435 -15.007 1.00 79.88 168 ALA A N 1
ATOM 1382 C CA . ALA A 1 168 ? 7.858 25.771 -14.599 1.00 79.88 168 ALA A CA 1
ATOM 1383 C C . ALA A 1 168 ? 9.261 25.750 -13.965 1.00 79.88 168 ALA A C 1
ATOM 1385 O O . ALA A 1 168 ? 10.104 26.583 -14.296 1.00 79.88 168 ALA A O 1
ATOM 1386 N N . ALA A 1 169 ? 9.565 24.750 -13.129 1.00 78.44 169 ALA A N 1
ATOM 1387 C CA . ALA A 1 169 ? 10.897 24.565 -12.556 1.00 78.44 169 ALA A CA 1
ATOM 1388 C C . ALA A 1 169 ? 11.966 24.260 -13.623 1.00 78.44 169 ALA A C 1
ATOM 1390 O O . ALA A 1 169 ? 13.072 24.805 -13.567 1.00 78.44 169 ALA A O 1
ATOM 1391 N N . SER A 1 170 ? 11.645 23.422 -14.615 1.00 76.00 170 SER A N 1
ATOM 1392 C CA . SER A 1 170 ? 12.548 23.132 -15.736 1.00 76.00 170 SER A CA 1
ATOM 1393 C C . SER A 1 170 ? 12.788 24.366 -16.611 1.00 76.00 170 SER A C 1
ATOM 1395 O O . SER A 1 170 ? 13.921 24.633 -17.009 1.00 76.00 170 SER A O 1
ATOM 1397 N N . GLU A 1 171 ? 11.747 25.155 -16.868 1.00 80.88 171 GLU A N 1
ATOM 1398 C CA . GLU A 1 171 ? 11.825 26.370 -17.678 1.00 80.88 171 GLU A CA 1
ATOM 1399 C C . GLU A 1 171 ? 12.624 27.476 -16.976 1.00 80.88 171 GLU A C 1
ATOM 1401 O O . GLU A 1 171 ? 13.515 28.065 -17.591 1.00 80.88 171 GLU A O 1
ATOM 1406 N N . LEU A 1 172 ? 12.416 27.664 -15.668 1.00 77.38 172 LEU A N 1
ATOM 1407 C CA . LEU A 1 172 ? 13.223 28.556 -14.835 1.00 77.38 172 LEU A CA 1
ATOM 1408 C C . LEU A 1 172 ? 14.697 28.121 -14.820 1.00 77.38 172 LEU A C 1
ATOM 1410 O O . LEU A 1 172 ? 15.592 28.944 -15.011 1.00 77.38 172 LEU A O 1
ATOM 1414 N N . SER A 1 173 ? 14.964 26.822 -14.654 1.00 75.50 173 SER A N 1
ATOM 1415 C CA . SER A 1 173 ? 16.326 26.276 -14.689 1.00 75.50 173 SER A CA 1
ATOM 1416 C C . SER A 1 173 ? 17.010 26.520 -16.040 1.00 75.50 173 SER A C 1
ATOM 1418 O O . SER A 1 173 ? 18.160 26.962 -16.077 1.00 75.50 173 SER A O 1
ATOM 1420 N N . ASN A 1 174 ? 16.292 26.308 -17.146 1.00 81.38 174 ASN A N 1
ATOM 1421 C CA . ASN A 1 174 ? 16.803 26.535 -18.496 1.00 81.38 174 ASN A CA 1
ATOM 1422 C C . ASN A 1 174 ? 17.065 28.019 -18.783 1.00 81.38 174 ASN A C 1
ATOM 1424 O O . ASN A 1 174 ? 18.095 28.339 -19.376 1.00 81.38 174 ASN A O 1
ATOM 1428 N N . GLN A 1 175 ? 16.182 28.926 -18.351 1.00 80.50 175 GLN A N 1
ATOM 1429 C CA . GLN A 1 175 ? 16.390 30.369 -18.512 1.00 80.50 175 GLN A CA 1
ATOM 1430 C C . GLN A 1 175 ? 17.586 30.856 -17.692 1.00 80.50 175 GLN A C 1
ATOM 1432 O O . GLN A 1 175 ? 18.451 31.538 -18.233 1.00 80.50 175 GLN A O 1
ATOM 1437 N N . ILE A 1 176 ? 17.709 30.434 -16.428 1.00 78.69 176 ILE A N 1
ATOM 1438 C CA . ILE A 1 176 ? 18.875 30.759 -15.590 1.00 78.69 176 ILE A CA 1
ATOM 1439 C C . ILE A 1 176 ? 20.174 30.270 -16.247 1.00 78.69 176 ILE A C 1
ATOM 1441 O O . ILE A 1 176 ? 21.181 30.972 -16.205 1.00 78.69 176 ILE A O 1
ATOM 1445 N N . HIS A 1 177 ? 20.164 29.097 -16.887 1.00 77.69 177 HIS A N 1
ATOM 1446 C CA . HIS A 1 177 ? 21.349 28.548 -17.552 1.00 77.69 177 HIS A CA 1
ATOM 1447 C C . HIS A 1 177 ? 21.762 29.314 -18.823 1.00 77.69 177 HIS A C 1
ATOM 1449 O O . HIS A 1 177 ? 22.927 29.266 -19.216 1.00 77.69 177 HIS A O 1
ATOM 1455 N N . GLN A 1 178 ? 20.827 30.013 -19.475 1.00 76.25 178 GLN A N 1
ATOM 1456 C CA . GLN A 1 178 ? 21.076 30.788 -20.698 1.00 76.25 178 GLN A CA 1
ATOM 1457 C C . GLN A 1 178 ? 21.480 32.245 -20.426 1.00 76.25 178 GLN A C 1
ATOM 1459 O O . GLN A 1 178 ? 21.915 32.939 -21.347 1.00 76.25 178 GLN A O 1
ATOM 1464 N N . LEU A 1 179 ? 21.358 32.707 -19.180 1.00 78.81 179 LEU A N 1
ATOM 1465 C CA . LEU A 1 179 ? 21.628 34.085 -18.785 1.00 78.81 179 LEU A CA 1
ATOM 1466 C C . LEU A 1 179 ? 23.049 34.246 -18.226 1.00 78.81 179 LEU A C 1
ATOM 1468 O O . LEU A 1 179 ? 23.538 33.427 -17.449 1.00 78.81 179 LEU A O 1
ATOM 1472 N N . ASP A 1 180 ? 23.713 35.341 -18.605 1.00 78.94 180 ASP A N 1
ATOM 1473 C CA . ASP A 1 180 ? 24.982 35.759 -18.002 1.00 78.94 180 ASP A CA 1
ATOM 1474 C C . ASP A 1 180 ? 24.678 36.632 -16.770 1.00 78.94 180 ASP A C 1
ATOM 1476 O O . ASP A 1 180 ? 24.196 37.759 -16.937 1.00 78.94 180 ASP A O 1
ATOM 1480 N N . PRO A 1 181 ? 24.979 36.173 -15.540 1.00 71.94 181 PRO A N 1
ATOM 1481 C CA . PRO A 1 181 ? 24.613 36.870 -14.305 1.00 71.94 181 PRO A CA 1
ATOM 1482 C C . PRO A 1 181 ? 25.255 38.259 -14.161 1.00 71.94 181 PRO A C 1
ATOM 1484 O O . PRO A 1 181 ? 24.838 39.039 -13.307 1.00 71.94 181 PRO A O 1
ATOM 1487 N N . PHE A 1 182 ? 26.242 38.602 -14.995 1.00 76.25 182 PHE A N 1
ATOM 1488 C CA . PHE A 1 182 ? 26.880 39.920 -15.008 1.00 76.25 182 PHE A CA 1
ATOM 1489 C C . PHE A 1 182 ? 26.348 40.859 -16.101 1.00 76.25 182 PHE A C 1
ATOM 1491 O O . PHE A 1 182 ? 26.796 42.006 -16.182 1.00 76.25 182 PHE A O 1
ATOM 1498 N N . LYS A 1 183 ? 25.418 40.399 -16.949 1.00 82.56 183 LYS A N 1
ATOM 1499 C CA . LYS A 1 183 ? 24.857 41.168 -18.077 1.00 82.56 183 LYS A CA 1
ATOM 1500 C C . LYS A 1 183 ? 23.333 41.117 -18.187 1.00 82.56 183 LYS A C 1
ATOM 1502 O O . LYS A 1 18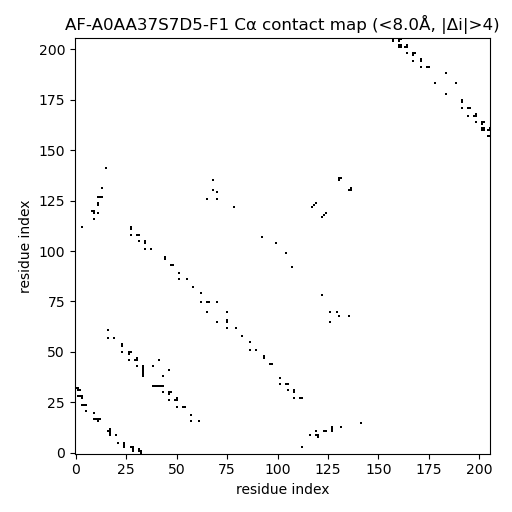3 ? 22.800 41.585 -19.190 1.00 82.56 183 LYS A O 1
ATOM 1507 N N . MET A 1 184 ? 22.647 40.589 -17.177 1.00 79.81 184 MET A N 1
ATOM 1508 C CA . MET A 1 184 ? 21.187 40.548 -17.157 1.00 79.81 184 MET A CA 1
ATOM 1509 C C . MET A 1 184 ? 20.585 41.952 -17.225 1.00 79.81 184 MET A C 1
ATOM 1511 O O . MET A 1 184 ? 20.957 42.858 -16.474 1.00 79.81 184 MET A O 1
ATOM 1515 N N . THR A 1 185 ? 19.629 42.112 -18.125 1.00 88.88 185 THR A N 1
ATOM 1516 C CA . THR A 1 185 ? 18.782 43.294 -18.226 1.00 88.88 185 THR A CA 1
ATOM 1517 C C . THR A 1 185 ? 17.691 43.265 -17.160 1.00 88.88 185 THR A C 1
ATOM 1519 O O . THR A 1 185 ? 17.307 42.211 -16.656 1.00 88.88 185 THR A O 1
ATOM 1522 N N . GLU A 1 186 ? 17.154 44.437 -16.827 1.00 81.62 186 GLU A N 1
ATOM 1523 C CA . GLU A 1 186 ? 16.052 44.568 -15.866 1.00 81.62 186 GLU A CA 1
ATOM 1524 C C . GLU A 1 186 ? 14.816 43.759 -16.304 1.00 81.62 186 GLU A C 1
ATOM 1526 O O . GLU A 1 186 ? 14.180 43.105 -15.484 1.00 81.62 186 GLU A O 1
ATOM 1531 N N . ALA A 1 187 ? 14.564 43.686 -17.616 1.00 82.31 187 ALA A N 1
ATOM 1532 C CA . ALA A 1 187 ? 13.498 42.868 -18.189 1.00 82.31 187 ALA A CA 1
ATOM 1533 C C . ALA A 1 187 ? 13.711 41.356 -17.974 1.00 82.31 187 ALA A C 1
ATOM 1535 O O . ALA A 1 187 ? 12.758 40.648 -17.662 1.00 82.31 187 ALA A O 1
ATOM 1536 N N . GLU A 1 188 ? 14.943 40.856 -18.103 1.00 83.00 188 GLU A N 1
ATOM 1537 C CA . GLU A 1 188 ? 15.265 39.439 -17.859 1.00 83.00 188 GLU A CA 1
ATOM 1538 C C . GLU A 1 188 ? 15.179 39.088 -16.365 1.00 83.00 188 GLU A C 1
ATOM 1540 O O . GLU A 1 188 ? 14.740 37.998 -16.004 1.00 83.00 188 GLU A O 1
ATOM 1545 N N . VAL A 1 189 ? 15.550 40.021 -15.480 1.00 82.62 189 VAL A N 1
ATOM 1546 C CA . VAL A 1 189 ? 15.383 39.858 -14.026 1.00 82.62 189 VAL A CA 1
ATOM 1547 C C . VAL A 1 189 ? 13.904 39.754 -13.655 1.00 82.62 189 VAL A C 1
ATOM 1549 O O . VAL A 1 189 ? 13.539 38.905 -12.842 1.00 82.62 189 VAL A O 1
ATOM 1552 N N . ASP A 1 190 ? 13.055 40.599 -14.237 1.00 82.81 190 ASP A N 1
ATOM 1553 C CA . ASP A 1 190 ? 11.620 40.584 -13.954 1.00 82.81 190 ASP A CA 1
ATOM 1554 C C . ASP A 1 190 ? 10.936 39.333 -14.517 1.00 82.81 190 ASP A C 1
ATOM 1556 O O . ASP A 1 190 ? 10.081 38.761 -13.846 1.00 82.81 190 ASP A O 1
ATOM 1560 N N . GLN A 1 191 ? 11.371 38.830 -15.678 1.00 83.62 191 GLN A N 1
ATOM 1561 C CA . GLN A 1 191 ? 10.898 37.546 -16.208 1.00 83.62 191 GLN A CA 1
ATOM 1562 C C . GLN A 1 191 ? 11.240 36.366 -15.288 1.00 83.62 191 GLN A C 1
ATOM 1564 O O . GLN A 1 191 ? 10.378 35.528 -15.028 1.00 83.62 191 GLN A O 1
ATOM 1569 N N . LEU A 1 192 ? 12.465 36.302 -14.752 1.00 83.19 192 LEU A N 1
ATOM 1570 C CA . LEU A 1 192 ? 12.844 35.234 -13.819 1.00 83.19 192 LEU A CA 1
ATOM 1571 C C . LEU A 1 192 ? 12.054 35.287 -12.508 1.00 83.19 192 LEU A C 1
ATOM 1573 O O . LEU A 1 192 ? 11.719 34.237 -11.959 1.00 83.19 192 LEU A O 1
ATOM 1577 N N . LYS A 1 193 ? 11.766 36.490 -11.998 1.00 83.06 193 LYS A N 1
ATOM 1578 C CA . LYS A 1 193 ? 10.919 36.655 -10.809 1.00 83.06 193 LYS A CA 1
ATOM 1579 C C . LYS A 1 193 ? 9.499 36.176 -11.072 1.00 83.06 193 LYS A C 1
ATOM 1581 O O . LYS A 1 193 ? 8.980 35.425 -10.260 1.00 83.06 193 LYS A O 1
ATOM 1586 N N . ASP A 1 194 ? 8.919 36.537 -12.214 1.00 85.62 194 ASP A N 1
ATOM 1587 C CA . ASP A 1 194 ? 7.562 36.121 -12.572 1.00 85.62 194 ASP A CA 1
ATOM 1588 C C . ASP A 1 194 ? 7.450 34.589 -12.672 1.00 85.62 194 ASP A C 1
ATOM 1590 O O . ASP A 1 194 ? 6.537 33.998 -12.100 1.00 85.62 194 ASP A O 1
ATOM 1594 N N . LEU A 1 195 ? 8.433 33.913 -13.287 1.00 82.69 195 LEU A N 1
ATOM 1595 C CA . LEU A 1 195 ? 8.480 32.444 -13.297 1.00 82.69 195 LEU A CA 1
ATOM 1596 C C . LEU A 1 195 ? 8.656 31.838 -11.893 1.00 82.69 195 LEU A C 1
ATOM 1598 O O . LEU A 1 195 ? 8.056 30.806 -11.589 1.00 82.69 195 LEU A O 1
ATOM 1602 N N . ALA A 1 196 ? 9.481 32.446 -11.037 1.00 82.81 196 ALA A N 1
ATOM 1603 C CA . ALA A 1 196 ? 9.684 31.973 -9.667 1.00 82.81 196 ALA A CA 1
ATOM 1604 C C . ALA A 1 196 ? 8.424 32.148 -8.798 1.00 82.81 196 ALA A C 1
ATOM 1606 O O . ALA A 1 196 ? 8.089 31.257 -8.012 1.00 82.81 196 ALA A O 1
ATOM 1607 N N . ASP A 1 197 ? 7.700 33.254 -8.969 1.00 85.62 197 ASP A N 1
ATOM 1608 C CA . ASP A 1 197 ? 6.440 33.533 -8.279 1.00 85.62 197 ASP A CA 1
ATOM 1609 C C . ASP A 1 197 ? 5.328 32.586 -8.760 1.00 85.62 197 ASP A C 1
ATOM 1611 O O . ASP A 1 197 ? 4.594 32.031 -7.940 1.00 85.62 197 ASP A O 1
ATOM 1615 N N . GLN A 1 198 ? 5.257 32.306 -10.068 1.00 85.25 198 GLN A N 1
ATOM 1616 C CA . GLN A 1 198 ? 4.351 31.296 -10.630 1.00 85.25 198 GLN A CA 1
ATOM 1617 C C . GLN A 1 198 ? 4.622 29.902 -10.051 1.00 85.25 198 GLN A C 1
ATOM 1619 O O . GLN A 1 198 ? 3.687 29.220 -9.630 1.00 85.25 198 GLN A O 1
ATOM 1624 N N . LEU A 1 199 ? 5.891 29.485 -9.979 1.00 81.56 199 LEU A N 1
ATOM 1625 C CA . LEU A 1 199 ? 6.266 28.200 -9.384 1.00 81.56 199 LEU A CA 1
ATOM 1626 C C . LEU A 1 199 ? 5.899 28.136 -7.896 1.00 81.56 199 LEU A C 1
ATOM 1628 O O . LEU A 1 199 ? 5.374 27.126 -7.434 1.00 81.56 199 LEU A O 1
ATOM 1632 N N . THR A 1 200 ? 6.144 29.215 -7.152 1.00 82.88 200 THR A N 1
ATOM 1633 C CA . THR A 1 200 ? 5.797 29.303 -5.727 1.00 82.88 200 THR A CA 1
ATOM 1634 C C . THR A 1 200 ? 4.290 29.164 -5.526 1.00 82.88 200 THR A C 1
ATOM 1636 O O . THR A 1 200 ? 3.857 28.374 -4.692 1.00 82.88 200 THR A O 1
ATOM 1639 N N . HIS A 1 201 ? 3.488 29.847 -6.345 1.00 84.00 201 HIS A N 1
ATOM 1640 C CA . HIS A 1 201 ? 2.033 29.759 -6.273 1.00 84.00 201 HIS A CA 1
ATOM 1641 C C . HIS A 1 201 ? 1.504 28.355 -6.598 1.00 84.00 201 HIS A C 1
ATOM 1643 O O . HIS A 1 201 ? 0.590 27.878 -5.932 1.00 84.00 201 HIS A O 1
ATOM 1649 N N . LEU A 1 202 ? 2.094 27.670 -7.584 1.00 81.44 202 LEU A N 1
ATOM 1650 C CA . LEU A 1 202 ? 1.742 26.282 -7.905 1.00 81.44 202 LEU A CA 1
ATOM 1651 C C . LEU A 1 202 ? 2.066 25.331 -6.746 1.00 81.44 202 LEU A C 1
ATOM 1653 O O . LEU A 1 202 ? 1.278 24.439 -6.449 1.00 81.44 202 LEU A O 1
ATOM 1657 N N . LEU A 1 203 ? 3.193 25.534 -6.057 1.00 76.12 203 LEU A N 1
ATOM 1658 C CA . LEU A 1 203 ? 3.576 24.715 -4.903 1.00 76.12 203 LEU A CA 1
ATOM 1659 C C . LEU A 1 203 ? 2.689 24.951 -3.672 1.00 76.12 203 LEU A C 1
ATOM 1661 O O . LEU A 1 203 ? 2.491 24.022 -2.899 1.00 76.12 203 LEU A O 1
ATOM 1665 N N . GLU A 1 204 ? 2.143 26.156 -3.488 1.00 79.62 204 GLU A N 1
ATOM 1666 C CA . GLU A 1 204 ? 1.184 26.464 -2.411 1.00 79.62 204 GLU A CA 1
ATOM 1667 C C . GLU A 1 204 ? -0.196 25.815 -2.617 1.00 79.62 204 GLU A C 1
ATOM 1669 O O . GLU A 1 204 ? -0.980 25.728 -1.671 1.00 79.62 204 GLU A O 1
ATOM 1674 N N . GLN A 1 205 ? -0.509 25.390 -3.845 1.00 76.31 205 GLN A N 1
ATOM 1675 C CA . GLN A 1 205 ? -1.767 24.729 -4.207 1.00 76.31 205 GLN A CA 1
ATOM 1676 C C . GLN A 1 205 ? -1.710 23.193 -4.103 1.00 76.31 205 GLN A C 1
ATOM 1678 O O . GLN A 1 205 ? -2.731 22.546 -4.345 1.00 76.31 205 GLN A O 1
ATOM 1683 N N . LEU A 1 206 ? -0.544 22.623 -3.772 1.00 71.31 206 LEU A N 1
ATOM 1684 C CA . LEU A 1 206 ? -0.319 21.189 -3.537 1.00 71.31 206 LEU A CA 1
ATOM 1685 C C . LEU A 1 206 ? -0.408 20.822 -2.052 1.00 71.31 206 LEU A C 1
ATOM 1687 O O . LEU A 1 206 ? -0.774 19.654 -1.785 1.00 71.31 206 LEU A O 1
#

pLDDT: mean 82.66, std 16.06, range [32.5, 98.0]

InterPro domains:
  IPR012312 Hemerythrin-like [PF01814] (13-129)
  IPR012827 Hemerythrin, metal-binding domain [TIGR02481] (5-131)
  IPR012827 Hemerythrin, metal-binding domain [cd12107] (15-129)
  IPR035938 Hemerythrin-like superfamily [G3DSA:1.20.120.50] (1-137)
  IPR035938 Hemerythrin-like superfamily [SSF47188] (1-131)
  IPR050669 Hemerythrin [PTHR37164] (2-131)

Nearest PDB structures (foldseek):
  8drj-assembly1_C  TM=6.814E-01  e=1.878E+00  Escherichia coli
  5v54-assembly1_A  TM=6.830E-01  e=2.397E+00  Homo sapiens
  4or2-assembly1_A  TM=6.858E-01  e=3.543E+00  Escherichia coli

Sequence (206 aa):
MSLFRWKPEYAVGIKVIDDQHQILISLINKLHDAIESQFESASLESILEELFDYTRYHFTTEETLMAQYGYTEEKLTKHKKQHQLFIAELNSSQADIDKLTIEDAALIQEFLVNWLKNHILKVDTKLAEFLLNHDCIHDQQVEPYQVSDEDNASANQHQQIKEDAKKAASELSNQIHQLDPFKMTEAEVDQLKDLADQLTHLLEQL

Organism: NCBI:txid1473156